Protein AF-A0A438D9G6-F1 (afdb_monomer)

Solvent-accessible surface area (backbone atoms only — not comparable to full-atom values): 13270 Å² total; per-residue (Å²): 141,77,89,79,79,76,86,65,62,73,70,55,57,54,54,53,49,55,51,48,63,60,50,69,79,56,77,87,76,61,73,77,75,63,50,83,52,68,43,71,48,83,86,52,71,44,41,50,69,54,50,53,49,55,51,39,68,72,42,60,58,54,63,68,58,54,31,51,52,36,48,41,52,33,47,42,49,73,78,42,52,89,78,36,88,59,56,62,34,51,45,42,63,55,56,52,58,52,53,49,55,52,43,75,75,33,62,97,47,50,96,73,63,73,86,56,90,86,38,69,70,49,32,36,48,61,16,65,38,54,80,77,52,55,33,54,91,79,35,85,41,76,50,69,59,75,83,81,90,50,80,75,59,63,83,76,49,96,75,85,75,82,82,80,52,65,68,72,88,46,90,19,39,55,51,57,52,53,54,51,49,52,52,28,60,42,61,72,43,68,58,72,76,54,60,64,92,48,49,61,57,51,31,47,49,52,48,48,31,42,71,74,69,47,40,73,86,126

Structure (mmCIF, N/CA/C/O backbone):
data_AF-A0A438D9G6-F1
#
_entry.id   AF-A0A438D9G6-F1
#
loop_
_atom_site.group_PDB
_atom_site.id
_atom_site.type_symbol
_atom_site.label_atom_id
_atom_site.label_alt_id
_atom_site.label_comp_id
_atom_site.label_asym_id
_atom_site.label_entity_id
_atom_site.label_seq_id
_atom_site.pdbx_PDB_ins_code
_atom_site.Cartn_x
_atom_site.Cartn_y
_atom_site.Cartn_z
_atom_site.occupancy
_atom_site.B_iso_or_equiv
_atom_site.auth_seq_id
_atom_site.auth_comp_id
_atom_site.auth_asym_id
_atom_site.auth_atom_id
_atom_site.pdbx_PDB_model_num
ATOM 1 N N . MET A 1 1 ? 15.810 -32.571 -13.725 1.00 35.31 1 MET A N 1
ATOM 2 C CA . MET A 1 1 ? 15.833 -32.028 -15.096 1.00 35.31 1 MET A CA 1
ATOM 3 C C . MET A 1 1 ? 14.431 -32.162 -15.633 1.00 35.31 1 MET A C 1
ATOM 5 O O . MET A 1 1 ? 13.985 -33.271 -15.886 1.00 35.31 1 MET A O 1
ATOM 9 N N . GLY A 1 2 ? 13.731 -31.044 -15.637 1.00 27.67 2 GLY A N 1
ATOM 10 C CA . GLY A 1 2 ? 12.340 -30.888 -16.021 1.00 27.67 2 GLY A CA 1
ATOM 11 C C . GLY A 1 2 ? 12.128 -29.388 -15.997 1.00 27.67 2 GLY A C 1
ATOM 12 O O . GLY A 1 2 ? 11.973 -28.823 -14.919 1.00 27.67 2 GLY A O 1
ATOM 13 N N . ASP A 1 3 ? 12.322 -28.774 -17.158 1.00 34.59 3 ASP A N 1
ATOM 14 C CA . ASP A 1 3 ? 12.114 -27.352 -17.383 1.00 34.59 3 ASP A CA 1
ATOM 15 C C . ASP A 1 3 ? 10.625 -27.059 -17.167 1.00 34.59 3 ASP A C 1
ATOM 17 O O . ASP A 1 3 ? 9.768 -27.661 -17.815 1.00 34.59 3 ASP A O 1
ATOM 21 N N . LEU A 1 4 ? 10.327 -26.201 -16.193 1.00 31.62 4 LEU A N 1
ATOM 22 C CA . LEU A 1 4 ? 9.021 -25.570 -16.054 1.00 31.62 4 LEU A CA 1
ATOM 23 C C . LEU A 1 4 ? 9.108 -24.271 -16.849 1.00 31.62 4 LEU A C 1
ATOM 25 O O . LEU A 1 4 ? 9.742 -23.312 -16.417 1.00 31.62 4 LEU A O 1
ATOM 29 N N . GLU A 1 5 ? 8.550 -24.299 -18.054 1.00 34.22 5 GLU A N 1
ATOM 30 C CA . GLU A 1 5 ? 8.200 -23.087 -18.782 1.00 34.22 5 GLU A CA 1
ATOM 31 C C . GLU A 1 5 ? 7.057 -22.424 -18.004 1.00 34.22 5 GLU A C 1
ATOM 33 O O . GLU A 1 5 ? 5.954 -22.966 -17.920 1.00 34.22 5 GLU A O 1
ATOM 38 N N . ASP A 1 6 ? 7.359 -21.291 -17.368 1.00 37.00 6 ASP A N 1
ATOM 39 C CA . ASP A 1 6 ? 6.351 -20.378 -16.841 1.00 37.00 6 ASP A CA 1
ATOM 40 C C . ASP A 1 6 ? 5.532 -19.859 -18.032 1.00 37.00 6 ASP A C 1
ATOM 42 O O . ASP A 1 6 ? 6.084 -19.298 -18.983 1.00 37.00 6 ASP A O 1
ATOM 46 N N . GLU A 1 7 ? 4.214 -20.077 -18.004 1.00 38.38 7 GLU A N 1
ATOM 47 C CA . GLU A 1 7 ? 3.290 -19.465 -18.958 1.00 38.38 7 GLU A CA 1
ATOM 48 C C . GLU A 1 7 ? 3.176 -17.967 -18.668 1.00 38.38 7 GLU A C 1
ATOM 50 O O . GLU A 1 7 ? 2.218 -17.473 -18.077 1.00 38.38 7 GLU A O 1
ATOM 55 N N . ASP A 1 8 ? 4.181 -17.232 -19.119 1.00 41.84 8 ASP A N 1
ATOM 56 C CA . ASP A 1 8 ? 4.051 -15.822 -19.405 1.00 41.84 8 ASP A CA 1
ATOM 57 C C . ASP A 1 8 ? 2.953 -15.624 -20.461 1.00 41.84 8 ASP A C 1
ATOM 59 O O . ASP A 1 8 ? 2.964 -16.249 -21.528 1.00 41.84 8 ASP A O 1
ATOM 63 N N . HIS A 1 9 ? 2.028 -14.694 -20.216 1.00 41.81 9 HIS A N 1
ATOM 64 C CA . HIS A 1 9 ? 1.102 -14.241 -21.245 1.00 41.81 9 HIS A CA 1
ATOM 65 C C . HIS A 1 9 ? 1.929 -13.692 -22.433 1.00 41.81 9 HIS A C 1
ATOM 67 O O . HIS A 1 9 ? 2.588 -12.654 -22.310 1.00 41.81 9 HIS A O 1
ATOM 73 N N . PRO A 1 10 ? 1.905 -14.332 -23.620 1.00 40.25 10 PRO A N 1
ATOM 74 C CA . PRO A 1 10 ? 2.877 -14.062 -24.688 1.00 40.25 10 PRO A CA 1
ATOM 75 C C . PRO A 1 10 ? 2.734 -12.666 -25.315 1.00 40.25 10 PRO A C 1
ATOM 77 O O . PRO A 1 10 ? 3.573 -12.239 -26.107 1.00 40.25 10 PRO A O 1
ATOM 80 N N . VAL A 1 11 ? 1.673 -11.935 -24.977 1.00 41.41 11 VAL A N 1
ATOM 81 C CA . VAL A 1 11 ? 1.440 -10.562 -25.439 1.00 41.41 11 VAL A CA 1
ATOM 82 C C . VAL A 1 11 ? 2.232 -9.551 -24.603 1.00 41.41 11 VAL A C 1
ATOM 84 O O . VAL A 1 11 ? 2.733 -8.571 -25.153 1.00 41.41 11 VAL A O 1
ATOM 87 N N . GLU A 1 12 ? 2.419 -9.809 -23.308 1.00 40.25 12 GLU A N 1
ATOM 88 C CA . GLU A 1 12 ? 3.116 -8.904 -22.391 1.00 40.25 12 GLU A CA 1
ATOM 89 C C . GLU A 1 12 ? 4.633 -9.028 -22.529 1.00 40.25 12 GLU A C 1
ATOM 91 O O . GLU A 1 12 ? 5.310 -8.024 -22.750 1.00 40.25 12 GLU A O 1
ATOM 96 N N . VAL A 1 13 ? 5.177 -10.248 -22.557 1.00 38.38 13 VAL A N 1
ATOM 97 C CA . VAL A 1 13 ? 6.628 -10.475 -22.725 1.00 38.38 13 VAL A CA 1
ATOM 98 C C . VAL A 1 13 ? 7.166 -9.853 -24.005 1.00 38.38 13 VAL A C 1
ATOM 100 O O . VAL A 1 13 ? 8.251 -9.278 -24.003 1.00 38.38 13 VAL A O 1
ATOM 103 N N . ASN A 1 14 ? 6.400 -9.889 -25.096 1.00 37.28 14 ASN A N 1
ATOM 104 C CA . ASN A 1 14 ? 6.820 -9.284 -26.357 1.00 37.28 14 ASN A CA 1
ATOM 105 C C . ASN A 1 14 ? 6.785 -7.747 -26.319 1.00 37.28 14 ASN A C 1
ATOM 107 O O . ASN A 1 14 ? 7.646 -7.104 -26.926 1.00 37.28 14 ASN A O 1
ATOM 111 N N . ALA A 1 15 ? 5.848 -7.146 -25.580 1.00 38.34 15 ALA A N 1
ATOM 112 C CA . ALA A 1 15 ? 5.808 -5.699 -25.371 1.00 38.34 15 ALA A CA 1
ATOM 113 C C . ALA A 1 15 ? 6.964 -5.229 -24.468 1.00 38.34 15 ALA A C 1
ATOM 115 O O . ALA A 1 15 ? 7.649 -4.254 -24.796 1.00 38.34 15 ALA A O 1
ATOM 116 N N . TYR A 1 16 ? 7.249 -5.963 -23.388 1.00 41.28 16 TYR A N 1
ATOM 117 C CA . TYR A 1 16 ? 8.344 -5.666 -22.462 1.00 41.28 16 TYR A CA 1
ATOM 118 C C . TYR A 1 16 ? 9.728 -5.960 -23.062 1.00 41.28 16 TYR A C 1
ATOM 120 O O . TYR A 1 16 ? 10.655 -5.183 -22.842 1.00 41.28 16 TYR A O 1
ATOM 128 N N . ALA A 1 17 ? 9.882 -7.001 -23.886 1.00 36.75 17 ALA A N 1
ATOM 129 C CA . ALA A 1 17 ? 11.132 -7.305 -24.588 1.00 36.75 17 ALA A CA 1
ATOM 130 C C . ALA A 1 17 ?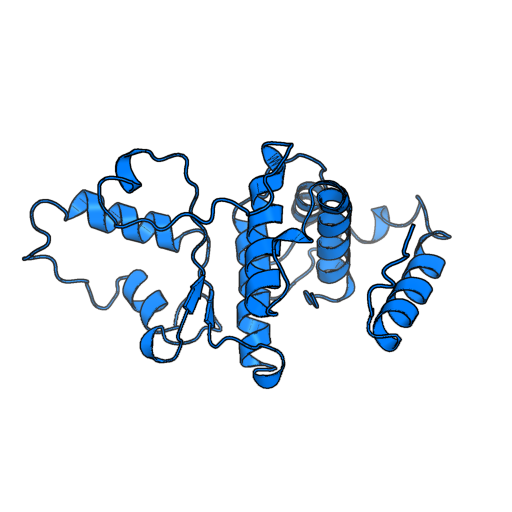 11.445 -6.277 -25.687 1.00 36.75 17 ALA A C 1
ATOM 132 O O . ALA A 1 17 ? 12.595 -5.858 -25.834 1.00 36.75 17 ALA A O 1
ATOM 133 N N . ALA A 1 18 ? 10.429 -5.805 -26.419 1.00 38.44 18 ALA A N 1
ATOM 134 C CA . ALA A 1 18 ? 10.595 -4.728 -27.394 1.00 38.44 18 ALA A CA 1
ATOM 135 C C . ALA A 1 18 ? 10.979 -3.399 -26.718 1.00 38.44 18 ALA A C 1
ATOM 137 O O . ALA A 1 18 ? 11.854 -2.685 -27.221 1.00 38.44 18 ALA A O 1
ATOM 138 N N . ALA A 1 19 ? 10.389 -3.098 -25.554 1.00 43.16 19 ALA A N 1
ATOM 139 C CA . ALA A 1 19 ? 10.768 -1.954 -24.723 1.00 43.16 19 ALA A CA 1
ATOM 140 C C . ALA A 1 19 ? 12.187 -2.114 -24.139 1.00 43.16 19 ALA A C 1
ATOM 142 O O . ALA A 1 19 ? 12.996 -1.190 -24.203 1.00 43.16 19 ALA A O 1
ATOM 143 N N . GLY A 1 20 ? 12.541 -3.304 -23.647 1.00 39.84 20 GLY A N 1
ATOM 144 C CA . GLY A 1 20 ? 13.867 -3.635 -23.114 1.00 39.84 20 GLY A CA 1
ATOM 145 C C . GLY A 1 20 ? 14.986 -3.482 -24.147 1.00 39.84 20 GLY A C 1
ATOM 146 O O . GLY A 1 20 ? 15.997 -2.831 -23.880 1.00 39.84 20 GLY A O 1
ATOM 147 N N . ALA A 1 21 ? 14.767 -3.975 -25.369 1.00 39.97 21 ALA A N 1
ATOM 148 C CA . ALA A 1 21 ? 15.724 -3.874 -26.471 1.00 39.97 21 ALA A CA 1
ATOM 149 C C . ALA A 1 21 ? 15.908 -2.432 -26.987 1.00 39.97 21 ALA A C 1
ATOM 151 O O . ALA A 1 21 ? 16.982 -2.073 -27.480 1.00 39.97 21 ALA A O 1
ATOM 152 N N . THR A 1 22 ? 14.896 -1.566 -26.844 1.00 41.91 22 THR A N 1
ATOM 153 C CA . THR A 1 22 ? 15.051 -0.126 -27.119 1.00 41.91 22 THR A CA 1
ATOM 154 C C . THR A 1 22 ? 15.764 0.620 -25.987 1.00 41.91 22 THR A C 1
ATOM 156 O O . THR A 1 22 ? 16.427 1.627 -26.253 1.00 41.91 22 THR A O 1
ATOM 159 N N . MET A 1 23 ? 15.689 0.128 -24.747 1.00 45.84 23 MET A N 1
ATOM 160 C CA . MET A 1 23 ? 16.341 0.730 -23.577 1.00 45.84 23 MET A CA 1
ATOM 161 C C . MET A 1 23 ? 17.835 0.391 -23.470 1.00 45.84 23 MET A C 1
ATOM 163 O O . MET A 1 23 ? 18.627 1.250 -23.075 1.00 45.84 23 MET A O 1
ATOM 167 N N . GLU A 1 24 ? 18.262 -0.804 -23.888 1.00 42.31 24 GLU A N 1
ATOM 168 C CA . GLU A 1 24 ? 19.671 -1.222 -23.798 1.00 42.31 24 GLU A CA 1
ATOM 169 C C . GLU A 1 24 ? 20.616 -0.376 -24.674 1.00 42.31 24 GLU A C 1
ATOM 171 O O . GLU A 1 24 ? 21.757 -0.112 -24.290 1.00 42.31 24 GLU A O 1
ATOM 176 N N . ASN A 1 25 ? 20.109 0.172 -25.784 1.00 40.72 25 ASN A N 1
ATOM 177 C CA . ASN A 1 25 ? 20.859 1.065 -26.675 1.00 40.72 25 ASN A CA 1
ATOM 178 C C . ASN A 1 25 ? 20.889 2.543 -26.228 1.00 40.72 25 ASN A C 1
ATOM 180 O O . ASN A 1 25 ? 21.573 3.353 -26.853 1.00 40.72 25 ASN A O 1
ATOM 184 N N . LYS A 1 26 ? 20.193 2.917 -25.143 1.00 46.22 26 LYS A N 1
ATOM 185 C CA . LYS A 1 26 ? 20.146 4.297 -24.612 1.00 46.22 26 LYS A CA 1
ATOM 186 C C . LYS A 1 26 ? 20.930 4.502 -23.311 1.00 46.22 26 LYS A C 1
ATOM 188 O O . LYS A 1 26 ? 20.775 5.528 -22.644 1.00 46.22 26 LYS A O 1
ATOM 193 N N . LYS A 1 27 ? 21.807 3.572 -22.921 1.00 45.56 27 LYS A N 1
ATOM 194 C CA . LYS A 1 27 ? 22.552 3.712 -21.662 1.00 45.56 27 LYS A CA 1
ATOM 195 C C . LYS A 1 27 ? 23.490 4.935 -21.659 1.00 45.56 27 LYS A C 1
ATOM 197 O O . LYS A 1 27 ? 24.421 5.042 -22.453 1.00 45.56 27 LYS A O 1
ATOM 202 N N . LYS A 1 28 ? 23.254 5.774 -20.638 1.00 42.88 28 LYS A N 1
ATOM 203 C CA . LYS A 1 28 ? 24.114 6.776 -19.965 1.00 42.88 28 LYS A CA 1
ATOM 204 C C . LYS A 1 28 ? 24.025 8.269 -20.298 1.00 42.88 28 LYS A C 1
ATOM 206 O O . LYS A 1 28 ? 24.577 9.021 -19.500 1.00 42.88 28 LYS A O 1
ATOM 211 N N . LYS A 1 29 ? 23.351 8.749 -21.351 1.00 37.03 29 LYS A N 1
ATOM 212 C CA . LYS A 1 29 ? 23.408 10.199 -21.678 1.00 37.03 29 LYS A CA 1
ATOM 213 C C . LYS A 1 29 ? 22.140 11.039 -21.497 1.00 37.03 29 LYS A C 1
ATOM 215 O O . LYS A 1 29 ? 22.301 12.240 -21.325 1.00 37.03 29 LYS A O 1
ATOM 220 N N . ASP A 1 30 ? 20.946 10.446 -21.426 1.00 42.19 30 ASP A N 1
ATOM 221 C CA . ASP A 1 30 ? 19.694 11.234 -21.466 1.00 42.19 30 ASP A CA 1
ATOM 222 C C . ASP A 1 30 ? 18.859 11.258 -20.173 1.00 42.19 30 ASP A C 1
ATOM 224 O O . ASP A 1 30 ? 17.887 12.007 -20.095 1.00 42.19 30 ASP A O 1
ATOM 228 N N . TYR A 1 31 ? 19.242 10.532 -19.116 1.00 48.56 31 TYR A N 1
ATOM 229 C CA . TYR A 1 31 ? 18.529 10.618 -17.827 1.00 48.56 31 TYR A CA 1
ATOM 230 C C . TYR A 1 31 ? 18.666 12.000 -17.163 1.00 48.56 31 TYR A C 1
ATOM 232 O O . TYR A 1 31 ? 17.819 12.405 -16.378 1.00 48.56 31 TYR A O 1
ATOM 240 N N . SER A 1 32 ? 19.707 12.766 -17.492 1.00 44.25 32 SER A N 1
ATOM 241 C CA . SER A 1 32 ? 19.947 14.091 -16.910 1.00 44.25 32 SER A CA 1
ATOM 242 C C . SER A 1 32 ? 19.022 15.190 -17.441 1.00 44.25 32 SER A C 1
ATOM 244 O O . SER A 1 32 ? 18.883 16.212 -16.776 1.00 44.25 32 SER A O 1
ATOM 246 N N . ILE A 1 33 ? 18.403 15.007 -18.613 1.00 44.81 33 ILE A N 1
ATOM 247 C CA . ILE A 1 33 ? 17.602 16.052 -19.277 1.00 44.81 33 ILE A CA 1
ATOM 248 C C . ILE A 1 33 ? 16.112 15.953 -18.896 1.00 44.81 33 ILE A C 1
ATOM 250 O O . ILE A 1 33 ? 15.405 16.954 -18.947 1.00 44.81 33 ILE A O 1
ATOM 254 N N . LEU A 1 34 ? 15.638 14.784 -18.447 1.00 46.34 34 LEU A N 1
ATOM 255 C CA . LEU A 1 34 ? 14.243 14.579 -18.025 1.00 46.34 34 LEU A CA 1
ATOM 256 C C . LEU A 1 34 ? 13.975 14.921 -16.548 1.00 46.34 34 LEU A C 1
ATOM 258 O O . LEU A 1 34 ? 12.848 15.257 -16.204 1.00 46.34 34 LEU A O 1
ATOM 262 N N . LEU A 1 35 ? 14.990 14.894 -15.678 1.00 51.09 35 LEU A N 1
ATOM 263 C CA . LEU A 1 35 ? 14.817 15.059 -14.225 1.00 51.09 35 LEU A CA 1
ATOM 264 C C . LEU A 1 35 ? 14.819 16.524 -13.720 1.00 51.09 35 LEU A C 1
ATOM 266 O O . LEU A 1 35 ? 14.949 16.754 -12.521 1.00 51.09 35 LEU A O 1
ATOM 270 N N . SER A 1 36 ? 14.681 17.536 -14.586 1.00 52.53 36 SER A N 1
ATOM 271 C CA . SER A 1 36 ? 14.508 18.940 -14.150 1.00 52.53 36 SER A CA 1
ATOM 272 C C . SER A 1 36 ? 13.042 19.378 -14.038 1.00 52.53 36 SER A C 1
ATOM 274 O O . SER A 1 36 ? 12.777 20.563 -13.849 1.00 52.53 36 SER A O 1
ATOM 276 N N . ILE A 1 37 ? 12.096 18.459 -14.231 1.00 68.69 37 ILE A N 1
ATOM 277 C CA . ILE A 1 37 ? 10.658 18.730 -14.249 1.00 68.69 37 ILE A CA 1
ATOM 278 C C . ILE A 1 37 ? 10.017 17.838 -13.188 1.00 68.69 37 ILE A C 1
ATOM 280 O O . ILE A 1 37 ? 10.195 16.623 -13.220 1.00 68.69 37 ILE A O 1
ATOM 284 N N . GLU A 1 38 ? 9.291 18.444 -12.251 1.00 84.00 38 GLU A N 1
ATOM 285 C CA . GLU A 1 38 ? 8.415 17.702 -11.344 1.00 84.00 38 GLU A CA 1
ATOM 286 C C . GLU A 1 38 ? 7.384 16.917 -12.165 1.00 84.00 38 GLU A C 1
ATOM 288 O O . GLU A 1 38 ? 6.680 17.472 -13.015 1.00 84.00 38 GLU A O 1
ATOM 293 N N . VAL A 1 39 ? 7.301 15.611 -11.929 1.00 86.94 39 VAL A N 1
ATOM 294 C CA . VAL A 1 39 ? 6.348 14.729 -12.597 1.00 86.94 39 VAL A CA 1
ATOM 295 C C . VAL A 1 39 ? 5.102 14.624 -11.729 1.00 86.94 39 VAL A C 1
ATOM 297 O O . VAL A 1 39 ? 5.117 13.985 -10.682 1.00 86.94 39 VAL A O 1
ATOM 300 N N . ASP A 1 40 ? 4.002 15.224 -12.174 1.00 90.19 40 ASP A N 1
ATOM 301 C CA . ASP A 1 40 ? 2.690 14.960 -11.581 1.00 90.19 40 ASP A CA 1
ATOM 302 C C . ASP A 1 40 ? 2.24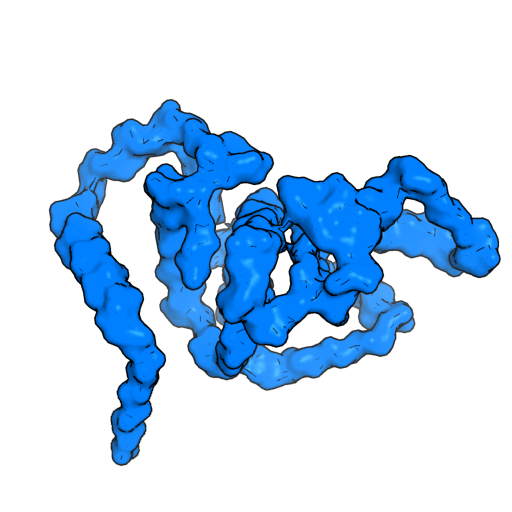8 13.525 -11.918 1.00 90.19 40 ASP A C 1
ATOM 304 O O . ASP A 1 40 ? 1.987 13.206 -13.088 1.00 90.19 40 ASP A O 1
ATOM 308 N N . ILE A 1 41 ? 2.205 12.675 -10.889 1.00 90.00 41 ILE A N 1
ATOM 309 C CA . ILE A 1 41 ? 1.772 11.269 -10.939 1.00 90.00 41 ILE A CA 1
ATOM 310 C C . ILE A 1 41 ? 0.374 11.073 -10.324 1.00 90.00 41 ILE A C 1
ATOM 312 O O . ILE A 1 41 ? -0.020 9.955 -9.994 1.00 90.00 41 ILE A O 1
ATOM 316 N N . GLY A 1 42 ? -0.391 12.154 -10.148 1.00 87.94 42 GLY A N 1
ATOM 317 C CA . GLY A 1 42 ? -1.759 12.152 -9.629 1.00 87.94 42 GLY A CA 1
ATOM 318 C C . GLY A 1 42 ? -1.841 12.201 -8.104 1.00 87.94 42 GLY A C 1
ATOM 319 O O . GLY A 1 42 ? -2.581 13.020 -7.570 1.00 87.94 42 GLY A O 1
ATOM 320 N N . TYR A 1 43 ? -1.075 11.363 -7.397 1.00 89.56 43 TYR A N 1
ATOM 321 C CA . TYR A 1 43 ? -1.026 11.391 -5.927 1.00 89.56 43 TYR A CA 1
ATOM 322 C C . TYR A 1 43 ? -0.158 12.540 -5.391 1.00 89.56 43 TYR A C 1
ATOM 324 O O . TYR A 1 43 ? -0.501 13.188 -4.404 1.00 89.56 43 TYR A O 1
ATOM 332 N N . LEU A 1 44 ? 0.976 12.800 -6.047 1.00 93.06 44 LEU A N 1
ATOM 333 C CA . LEU A 1 44 ? 1.919 13.858 -5.690 1.00 93.06 44 LEU A CA 1
ATOM 334 C C . LEU A 1 44 ? 2.685 14.358 -6.921 1.00 93.06 44 LEU A C 1
ATOM 336 O O . LEU A 1 44 ? 2.641 13.745 -7.988 1.00 93.06 44 LEU A O 1
ATOM 340 N N . HIS A 1 45 ? 3.412 15.461 -6.747 1.00 92.38 45 HIS A N 1
ATOM 341 C CA . HIS A 1 45 ? 4.402 15.938 -7.712 1.00 92.38 45 HIS A CA 1
ATOM 342 C C . HIS A 1 45 ? 5.764 15.346 -7.335 1.00 92.38 45 HIS A C 1
ATOM 344 O O . HIS A 1 45 ? 6.337 15.709 -6.308 1.00 92.38 45 HIS A O 1
ATOM 350 N N . ALA A 1 46 ? 6.235 14.373 -8.115 1.00 92.50 46 ALA A N 1
ATOM 351 C CA . ALA A 1 46 ? 7.471 13.648 -7.853 1.00 92.50 46 ALA A CA 1
ATOM 352 C C . ALA A 1 46 ? 8.646 14.387 -8.492 1.00 92.50 46 ALA A C 1
ATOM 354 O O . ALA A 1 46 ? 8.697 14.564 -9.711 1.00 92.50 46 ALA A O 1
ATOM 355 N N . ASP A 1 47 ? 9.594 14.814 -7.670 1.00 91.94 47 ASP A N 1
ATOM 356 C CA . ASP A 1 47 ? 10.820 15.440 -8.135 1.00 91.94 47 ASP A CA 1
ATOM 357 C C . ASP A 1 47 ? 11.925 14.406 -8.390 1.00 91.94 47 ASP A C 1
ATOM 359 O O . ASP A 1 47 ? 11.761 13.188 -8.255 1.00 91.94 47 ASP A O 1
ATOM 363 N N . LYS A 1 48 ? 13.092 14.918 -8.774 1.00 90.62 48 LYS A N 1
ATOM 364 C CA . LYS A 1 48 ? 14.275 14.105 -9.011 1.00 90.62 48 LYS A CA 1
ATOM 365 C C . LYS A 1 48 ? 14.699 13.290 -7.788 1.00 90.62 48 LYS A C 1
ATOM 367 O O . LYS A 1 48 ? 15.023 12.114 -7.935 1.00 90.62 48 LYS A O 1
ATOM 372 N N . GLU A 1 49 ? 14.711 13.906 -6.611 1.00 93.19 49 GLU A N 1
ATOM 373 C CA . GLU A 1 49 ? 15.187 13.269 -5.381 1.00 93.19 49 GLU A CA 1
ATOM 374 C C . GLU A 1 49 ? 14.262 12.132 -4.945 1.00 93.19 49 GLU A C 1
ATOM 376 O O . GLU A 1 49 ? 14.719 11.121 -4.405 1.00 93.19 49 GLU A O 1
ATOM 381 N N . TRP A 1 50 ? 12.963 12.267 -5.212 1.00 95.00 50 TRP A N 1
ATOM 382 C CA . TRP A 1 50 ? 11.983 11.215 -5.003 1.00 95.00 50 TRP A CA 1
ATOM 383 C C . TRP A 1 50 ? 12.338 9.972 -5.822 1.00 95.00 50 TRP A C 1
ATOM 385 O O . TRP A 1 50 ? 12.566 8.909 -5.241 1.00 95.00 50 TRP A O 1
ATOM 395 N N . PHE A 1 51 ? 12.491 10.115 -7.145 1.00 94.31 51 PHE A N 1
ATOM 396 C CA . PHE A 1 51 ? 12.837 8.995 -8.028 1.00 94.31 51 PHE A CA 1
ATOM 397 C C . PHE A 1 51 ? 14.213 8.405 -7.720 1.00 94.31 51 PHE A C 1
ATOM 399 O O . PHE A 1 51 ? 14.354 7.184 -7.710 1.00 94.31 51 PHE A O 1
ATOM 406 N N . GLU A 1 52 ? 15.215 9.240 -7.432 1.00 93.25 52 GLU A N 1
ATOM 407 C CA . GLU A 1 52 ? 16.543 8.769 -7.024 1.00 93.25 52 GLU A CA 1
ATOM 408 C C . GLU A 1 52 ? 16.465 7.930 -5.743 1.00 93.25 52 GLU A C 1
ATOM 410 O O . GLU A 1 52 ? 17.092 6.874 -5.670 1.00 93.25 52 GLU A O 1
ATOM 415 N N . SER A 1 53 ? 15.643 8.334 -4.767 1.00 94.75 53 SER A N 1
ATOM 416 C CA . SER A 1 53 ? 15.448 7.551 -3.543 1.00 94.75 53 SER A CA 1
ATOM 417 C C . SER A 1 53 ? 14.638 6.267 -3.745 1.00 94.75 53 SER A C 1
ATOM 419 O O . SER A 1 53 ? 14.837 5.313 -3.000 1.00 94.75 53 SER A O 1
ATOM 421 N N . LEU A 1 54 ? 13.771 6.207 -4.760 1.00 94.62 54 LEU A N 1
ATOM 422 C CA . LEU A 1 54 ? 13.039 4.990 -5.116 1.00 94.62 54 LEU A CA 1
ATOM 423 C C . LEU A 1 54 ? 13.971 3.924 -5.717 1.00 94.62 54 LEU A C 1
ATOM 425 O O . LEU A 1 54 ? 13.944 2.766 -5.294 1.00 94.62 54 LEU A O 1
ATOM 429 N N . VAL A 1 55 ? 14.814 4.317 -6.679 1.00 93.88 55 VAL A N 1
ATOM 430 C CA . VAL A 1 55 ? 15.716 3.395 -7.399 1.00 93.88 55 VAL A CA 1
ATOM 431 C C . VAL A 1 55 ? 16.975 3.038 -6.619 1.00 93.88 55 VAL A C 1
ATOM 433 O O . VAL A 1 55 ? 17.735 2.177 -7.051 1.00 93.88 55 VAL A O 1
ATOM 436 N N . GLN A 1 56 ? 17.230 3.688 -5.484 1.00 92.38 56 GLN A N 1
ATOM 437 C CA . GLN A 1 56 ? 18.413 3.405 -4.687 1.00 92.38 56 GLN A CA 1
ATOM 438 C C . GLN A 1 56 ? 18.319 1.996 -4.073 1.00 92.38 56 GLN A C 1
ATOM 440 O O . GLN A 1 56 ? 17.573 1.747 -3.122 1.00 92.38 56 GLN A O 1
ATOM 445 N N . HIS A 1 57 ? 19.106 1.073 -4.625 1.00 90.19 57 HIS A N 1
ATOM 446 C CA . HIS A 1 57 ? 19.182 -0.332 -4.211 1.00 90.19 57 HIS A CA 1
ATOM 447 C C . HIS A 1 57 ? 19.536 -0.479 -2.726 1.00 90.19 57 HIS A C 1
ATOM 449 O O . HIS A 1 57 ? 20.351 0.279 -2.189 1.00 90.19 57 HIS A O 1
ATOM 455 N N . GLY A 1 58 ? 18.887 -1.432 -2.051 1.00 85.88 58 GLY A N 1
ATOM 456 C CA . GLY A 1 58 ? 19.062 -1.713 -0.620 1.00 85.88 58 GLY A CA 1
ATOM 457 C C . GLY A 1 58 ? 18.666 -0.579 0.338 1.00 85.88 58 GLY A C 1
ATOM 458 O O . GLY A 1 58 ? 18.854 -0.707 1.548 1.00 85.88 58 GLY A O 1
ATOM 459 N N . SER A 1 59 ? 18.136 0.540 -0.167 1.00 90.06 59 SER A N 1
ATOM 460 C CA . SER A 1 59 ? 17.684 1.665 0.652 1.00 90.06 59 SER A CA 1
ATOM 461 C C . SER A 1 59 ? 16.218 1.527 1.049 1.00 90.06 59 SER A C 1
ATOM 463 O O . SER A 1 59 ? 15.400 0.954 0.324 1.00 90.06 59 SER A O 1
ATOM 465 N N . TRP A 1 60 ? 15.878 2.087 2.207 1.00 92.44 60 TRP A N 1
ATOM 466 C CA . TRP A 1 60 ? 14.518 2.053 2.725 1.00 92.44 60 TRP A CA 1
ATOM 467 C C . TRP A 1 60 ? 13.602 2.903 1.851 1.00 92.44 60 TRP A C 1
ATOM 469 O O . TRP A 1 60 ? 13.868 4.086 1.620 1.00 92.44 60 TRP A O 1
ATOM 479 N N . LEU A 1 61 ? 12.476 2.328 1.428 1.00 93.94 61 LEU A N 1
ATOM 480 C CA . LEU A 1 61 ? 11.415 3.138 0.850 1.00 93.94 61 LEU A CA 1
ATOM 481 C C . LEU A 1 61 ? 10.844 4.078 1.912 1.00 93.94 61 LEU A C 1
ATOM 483 O O . LEU A 1 61 ? 10.443 3.658 2.994 1.00 93.94 61 LEU A O 1
ATOM 487 N N . LYS A 1 62 ? 10.772 5.364 1.570 1.00 94.12 62 LYS A N 1
ATOM 488 C CA . LYS A 1 62 ? 9.968 6.353 2.300 1.00 94.12 62 LYS A CA 1
ATOM 489 C C . LYS A 1 62 ? 8.477 5.996 2.242 1.00 94.12 62 LYS A C 1
ATOM 491 O O . LYS A 1 62 ? 8.022 5.491 1.216 1.00 94.12 62 LYS A O 1
ATOM 496 N N . ASP A 1 63 ? 7.737 6.398 3.276 1.00 94.31 63 ASP A N 1
ATOM 497 C CA . ASP A 1 63 ? 6.272 6.296 3.383 1.00 94.31 63 ASP A CA 1
ATOM 498 C C . ASP A 1 63 ? 5.558 6.693 2.075 1.00 94.31 63 ASP A C 1
ATOM 500 O O . ASP A 1 63 ? 4.750 5.934 1.550 1.00 94.31 63 ASP A O 1
ATOM 504 N N . MET A 1 64 ? 5.964 7.811 1.457 1.00 94.88 64 MET A N 1
ATOM 505 C CA . MET A 1 64 ? 5.351 8.289 0.210 1.00 94.88 64 MET A CA 1
ATOM 506 C C . MET A 1 64 ? 5.493 7.333 -0.985 1.00 94.88 64 MET A C 1
ATOM 508 O O . MET A 1 64 ? 4.651 7.370 -1.874 1.00 94.88 64 MET A O 1
ATOM 512 N N . HIS A 1 65 ? 6.536 6.498 -1.060 1.00 95.62 65 HIS A N 1
ATOM 513 C CA . HIS A 1 65 ? 6.637 5.508 -2.143 1.00 95.62 65 HIS A CA 1
ATOM 514 C C . HIS A 1 65 ? 5.591 4.402 -1.973 1.00 95.62 65 HIS A C 1
ATOM 516 O O . HIS A 1 65 ? 4.986 3.969 -2.952 1.00 95.62 65 HIS A O 1
ATOM 522 N N . ILE A 1 66 ? 5.366 3.975 -0.726 1.00 95.44 66 ILE A N 1
ATOM 523 C CA . ILE A 1 66 ? 4.372 2.957 -0.372 1.00 95.44 66 ILE A CA 1
ATOM 524 C C . ILE A 1 66 ? 2.968 3.520 -0.604 1.00 95.44 66 ILE A C 1
ATOM 526 O O . ILE A 1 66 ? 2.156 2.868 -1.257 1.00 95.44 66 ILE A O 1
ATOM 530 N N . ASP A 1 67 ? 2.714 4.754 -0.158 1.00 95.06 67 ASP A N 1
ATOM 531 C CA . ASP A 1 67 ? 1.437 5.436 -0.375 1.00 95.06 67 ASP A CA 1
ATOM 532 C C . ASP A 1 67 ? 1.112 5.558 -1.873 1.00 95.06 67 ASP A C 1
ATOM 534 O O . ASP A 1 67 ? -0.014 5.284 -2.277 1.00 95.06 67 ASP A O 1
ATOM 538 N N . VAL A 1 68 ? 2.097 5.906 -2.716 1.00 95.19 68 VAL A N 1
ATOM 539 C CA . VAL A 1 68 ? 1.927 5.968 -4.180 1.00 95.19 68 VAL A CA 1
ATOM 540 C C . VAL A 1 68 ? 1.600 4.593 -4.766 1.00 95.19 68 VAL A C 1
ATOM 542 O O . VAL A 1 68 ? 0.700 4.497 -5.598 1.00 95.19 68 VAL A O 1
ATOM 545 N N . ALA A 1 69 ? 2.285 3.527 -4.342 1.00 95.12 69 ALA A N 1
ATOM 546 C CA . ALA A 1 69 ? 1.966 2.173 -4.799 1.00 95.12 69 ALA A CA 1
ATOM 547 C C . ALA A 1 69 ? 0.516 1.807 -4.461 1.00 95.12 69 ALA A C 1
ATOM 549 O O . ALA A 1 69 ? -0.272 1.456 -5.337 1.00 95.12 69 ALA A O 1
ATOM 550 N N . PHE A 1 70 ? 0.143 1.971 -3.192 1.00 94.06 70 PHE A N 1
ATOM 551 C CA . PHE A 1 70 ? -1.178 1.609 -2.691 1.00 94.06 70 PHE A CA 1
ATOM 552 C C . PHE A 1 70 ? -2.271 2.498 -3.295 1.00 94.06 70 PHE A C 1
ATOM 554 O O . PHE A 1 70 ? -3.380 2.009 -3.521 1.00 94.06 70 PHE A O 1
ATOM 561 N N . TYR A 1 71 ? -1.948 3.754 -3.629 1.00 93.19 71 TYR A N 1
ATOM 562 C CA . TYR A 1 71 ? -2.804 4.636 -4.416 1.00 93.19 71 TYR A CA 1
ATOM 563 C C . TYR A 1 71 ? -3.127 4.036 -5.786 1.00 93.19 71 TYR A C 1
ATOM 565 O O . TYR A 1 71 ? -4.286 3.922 -6.178 1.00 93.19 71 TYR A O 1
ATOM 573 N N . PHE A 1 72 ? -2.120 3.574 -6.524 1.00 92.31 72 PHE A N 1
ATOM 574 C CA . PHE A 1 72 ? -2.391 2.949 -7.815 1.00 92.31 72 PHE A CA 1
ATOM 575 C C . PHE A 1 72 ? -3.154 1.628 -7.683 1.00 92.31 72 PHE A C 1
ATOM 577 O O . PHE A 1 72 ? -4.008 1.358 -8.525 1.00 92.31 72 PHE A O 1
ATOM 584 N N . PHE A 1 73 ? -2.940 0.857 -6.612 1.00 91.00 73 PHE A N 1
ATOM 585 C CA . PHE A 1 73 ? -3.655 -0.407 -6.387 1.00 91.00 73 PHE A CA 1
ATOM 586 C C . PHE A 1 73 ? -5.151 -0.170 -6.193 1.00 91.00 73 PHE A C 1
ATOM 588 O O . PHE A 1 73 ? -5.963 -0.808 -6.864 1.00 91.00 73 PHE A O 1
ATOM 595 N N . HIS A 1 74 ? -5.530 0.802 -5.351 1.00 88.50 74 HIS A N 1
ATOM 596 C CA . HIS A 1 74 ? -6.944 1.151 -5.197 1.00 88.50 74 HIS A CA 1
ATOM 597 C C . HIS A 1 74 ? -7.534 1.720 -6.490 1.00 88.50 74 HIS A C 1
ATOM 599 O O . HIS A 1 74 ? -8.694 1.476 -6.822 1.00 88.50 74 HIS A O 1
ATOM 605 N N . LYS A 1 75 ? -6.746 2.486 -7.252 1.00 89.44 75 LYS A N 1
ATOM 606 C CA . LYS A 1 75 ? -7.247 3.152 -8.455 1.00 89.44 75 LYS A CA 1
ATOM 607 C C . LYS A 1 75 ? -7.571 2.107 -9.511 1.00 89.44 75 LYS A C 1
ATOM 609 O O . LYS A 1 75 ? -8.599 2.186 -10.175 1.00 89.44 75 LYS A O 1
ATOM 614 N N . TRP A 1 76 ? -6.726 1.091 -9.606 1.00 87.94 76 TRP A N 1
ATOM 615 C CA . TRP A 1 76 ? -6.896 -0.013 -10.525 1.00 87.94 76 TRP A CA 1
ATOM 616 C C . TRP A 1 76 ? -8.090 -0.908 -10.222 1.00 87.94 76 TRP A C 1
ATOM 618 O O . TRP A 1 76 ? -8.818 -1.221 -11.161 1.00 87.94 76 TRP A O 1
ATOM 628 N N . ILE A 1 77 ? -8.346 -1.281 -8.965 1.00 87.81 77 ILE A N 1
ATOM 629 C CA . ILE A 1 77 ? -9.545 -2.076 -8.643 1.00 87.81 77 ILE A CA 1
ATOM 630 C C . ILE A 1 77 ? -10.831 -1.302 -8.970 1.00 87.81 77 ILE A C 1
ATOM 632 O O . ILE A 1 77 ? -11.790 -1.891 -9.462 1.00 87.81 77 ILE A O 1
ATOM 636 N N . ILE A 1 78 ? -10.840 0.026 -8.798 1.00 87.81 78 ILE A N 1
ATOM 637 C CA . ILE A 1 78 ? -11.982 0.885 -9.156 1.00 87.81 78 ILE A CA 1
ATOM 638 C C . ILE A 1 78 ? -12.155 0.982 -10.678 1.00 87.81 78 ILE A C 1
ATOM 640 O O . ILE A 1 78 ? -13.273 0.892 -11.185 1.00 87.81 78 ILE A O 1
ATOM 644 N N . GLU A 1 79 ? -11.065 1.179 -11.420 1.00 89.25 79 GLU A N 1
ATOM 645 C CA . GLU A 1 79 ? -11.103 1.354 -12.877 1.00 89.25 79 GLU A CA 1
ATOM 646 C C . GLU A 1 79 ? -11.298 0.031 -13.635 1.00 89.25 79 GLU A C 1
ATOM 648 O O . GLU A 1 79 ? -11.869 0.024 -14.729 1.00 89.25 79 GLU A O 1
ATOM 653 N N . LYS A 1 80 ? -10.824 -1.089 -13.078 1.00 87.06 80 LYS A N 1
ATOM 654 C CA . LYS A 1 80 ? -10.828 -2.419 -13.704 1.00 87.06 80 LYS A CA 1
ATOM 655 C C . LYS A 1 80 ? -11.185 -3.541 -12.709 1.00 87.06 80 LYS A C 1
ATOM 657 O O . LYS A 1 80 ? -10.389 -4.466 -12.545 1.00 87.06 80 LYS A O 1
ATOM 662 N N . PRO A 1 81 ? -12.391 -3.546 -12.107 1.00 82.94 81 PRO A N 1
ATOM 663 C CA . PRO A 1 81 ? -12.764 -4.564 -11.120 1.00 82.94 81 PRO A CA 1
ATOM 664 C C . PRO A 1 81 ? -12.553 -6.026 -11.567 1.00 82.94 81 PRO A C 1
ATOM 666 O O . PRO A 1 81 ? -12.044 -6.810 -10.775 1.00 82.94 81 PRO A O 1
ATOM 669 N N . PRO A 1 82 ? -12.856 -6.425 -12.825 1.00 84.62 82 PRO A N 1
ATOM 670 C CA . 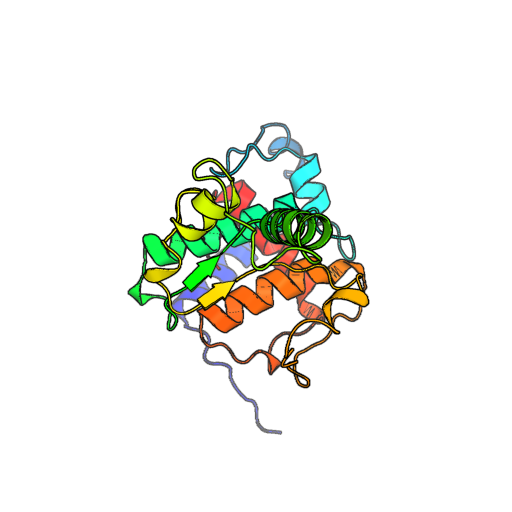PRO A 1 82 ? -12.691 -7.818 -13.255 1.00 84.62 82 PRO A CA 1
ATOM 671 C C . PRO A 1 82 ? -11.239 -8.311 -13.352 1.00 84.62 82 PRO A C 1
ATOM 673 O O . PRO A 1 82 ? -11.036 -9.494 -13.607 1.00 84.62 82 PRO A O 1
ATOM 676 N N . ALA A 1 83 ? -10.243 -7.426 -13.225 1.00 83.88 83 ALA A N 1
ATOM 677 C CA . ALA A 1 83 ? -8.826 -7.789 -13.306 1.00 83.88 83 ALA A CA 1
ATOM 678 C C . ALA A 1 83 ? -8.278 -8.398 -12.002 1.00 83.88 83 ALA A C 1
ATOM 680 O O . ALA A 1 83 ? -7.151 -8.888 -11.988 1.00 83.88 83 ALA A O 1
ATOM 681 N N . PHE A 1 84 ? -9.063 -8.368 -10.923 1.00 85.06 84 PHE A N 1
ATOM 682 C CA . PHE A 1 84 ? -8.656 -8.829 -9.602 1.00 85.06 84 PHE A CA 1
ATOM 683 C C . PHE A 1 84 ? -9.579 -9.940 -9.115 1.00 85.06 84 PHE A C 1
ATOM 685 O O . PHE A 1 84 ? -10.794 -9.899 -9.312 1.00 85.06 84 PHE A O 1
ATOM 692 N N . SER A 1 85 ? -8.992 -10.938 -8.460 1.00 83.56 85 SER A N 1
ATOM 693 C CA . SER A 1 85 ? -9.731 -12.042 -7.837 1.00 83.56 85 SER A CA 1
ATOM 694 C C . SER A 1 85 ? -10.363 -11.637 -6.502 1.00 83.56 85 SER A C 1
ATOM 696 O O . SER A 1 85 ? -11.301 -12.285 -6.039 1.00 83.56 85 SER A O 1
ATOM 698 N N . GLN A 1 86 ? -9.858 -10.564 -5.891 1.00 88.69 86 GLN A N 1
ATOM 699 C CA . GLN A 1 86 ? -10.258 -10.076 -4.577 1.00 88.69 86 GLN A CA 1
ATOM 700 C C . GLN A 1 86 ? -10.989 -8.736 -4.668 1.00 88.69 86 GLN A C 1
ATOM 702 O O . GLN A 1 86 ? -10.632 -7.865 -5.460 1.00 88.69 86 GLN A O 1
ATOM 707 N N . ASN A 1 87 ? -11.965 -8.546 -3.782 1.00 89.88 87 ASN A N 1
ATOM 708 C CA . ASN A 1 87 ? -12.594 -7.256 -3.535 1.00 89.88 87 ASN A CA 1
ATOM 709 C C . ASN A 1 87 ? -11.925 -6.592 -2.324 1.00 89.88 87 ASN A C 1
ATOM 711 O O . ASN A 1 87 ? -12.136 -7.008 -1.180 1.00 89.88 87 ASN A O 1
ATOM 715 N N . PHE A 1 88 ? -11.082 -5.592 -2.573 1.00 91.75 88 PHE A N 1
ATOM 716 C CA . PHE A 1 88 ? -10.225 -5.002 -1.548 1.00 91.75 88 PHE A CA 1
ATOM 717 C C . PHE A 1 88 ? -10.158 -3.476 -1.629 1.00 91.75 88 PHE A C 1
ATOM 719 O O . PHE A 1 88 ? -10.455 -2.864 -2.652 1.00 91.75 88 PHE A O 1
ATOM 726 N N . THR A 1 89 ? -9.678 -2.867 -0.546 1.00 93.44 89 THR A N 1
ATOM 727 C CA . THR A 1 89 ? -9.174 -1.489 -0.540 1.00 93.44 89 THR A CA 1
ATOM 728 C C . THR A 1 89 ? -7.789 -1.426 0.108 1.00 93.44 89 THR A C 1
ATOM 730 O O . THR A 1 89 ? -7.355 -2.368 0.777 1.00 93.44 89 THR A O 1
ATOM 733 N N . THR A 1 90 ? -7.082 -0.318 -0.091 1.00 93.88 90 THR A N 1
ATOM 734 C CA . THR A 1 90 ? -5.779 -0.037 0.520 1.00 93.88 90 THR A CA 1
ATOM 735 C C . THR A 1 90 ? -5.860 1.219 1.384 1.00 93.88 90 THR A C 1
ATOM 737 O O . THR A 1 90 ? -6.728 2.077 1.202 1.00 93.88 90 THR A O 1
ATOM 740 N N . THR A 1 91 ? -4.947 1.345 2.341 1.00 94.44 91 THR A N 1
ATOM 741 C CA . THR A 1 91 ? -4.767 2.562 3.143 1.00 94.44 91 THR A CA 1
ATOM 742 C C . THR A 1 91 ? -3.396 3.175 2.890 1.00 94.44 91 THR A C 1
ATOM 744 O O . THR A 1 91 ? -2.500 2.505 2.391 1.00 94.44 91 THR A O 1
ATOM 747 N N . ASP A 1 92 ? -3.181 4.418 3.308 1.00 94.25 92 ASP A N 1
ATOM 748 C CA . ASP A 1 92 ? -1.824 4.963 3.375 1.00 94.25 92 ASP A CA 1
ATOM 749 C C . ASP A 1 92 ? -1.084 4.489 4.649 1.00 94.25 92 ASP A C 1
ATOM 751 O O . ASP A 1 92 ? -1.634 3.814 5.532 1.00 94.25 92 ASP A O 1
ATOM 755 N N . THR A 1 93 ? 0.183 4.872 4.757 1.00 93.69 93 THR A N 1
ATOM 756 C CA . THR A 1 93 ? 1.080 4.568 5.882 1.00 93.69 93 THR A CA 1
ATOM 757 C C . THR A 1 93 ? 0.726 5.285 7.195 1.00 93.69 93 THR A C 1
ATOM 759 O O . THR A 1 93 ? 1.296 4.981 8.252 1.00 93.69 93 THR A O 1
ATOM 762 N N . MET A 1 94 ? -0.224 6.224 7.188 1.00 93.81 94 MET A N 1
ATOM 763 C CA . MET A 1 94 ? -0.679 6.967 8.365 1.00 93.81 94 MET A CA 1
ATOM 764 C C . MET A 1 94 ? -1.845 6.296 9.089 1.00 93.81 94 MET A C 1
ATOM 766 O O . MET A 1 94 ? -2.035 6.580 10.279 1.00 93.81 94 MET A O 1
ATOM 770 N N . VAL A 1 95 ? -2.614 5.406 8.449 1.00 93.94 95 VAL A N 1
ATOM 771 C CA . VAL A 1 95 ? -3.786 4.783 9.097 1.00 93.94 95 VAL A CA 1
ATOM 772 C C . VAL A 1 95 ? -3.398 4.073 10.396 1.00 93.94 95 VAL A C 1
ATOM 774 O O . VAL A 1 95 ? -4.008 4.313 11.438 1.00 93.94 95 VAL A O 1
ATOM 777 N N . TRP A 1 96 ? -2.315 3.286 10.380 1.00 90.38 96 TRP A N 1
ATOM 778 C CA . TRP A 1 96 ? -1.884 2.510 11.541 1.00 90.38 96 TRP A CA 1
ATOM 779 C C . TRP A 1 96 ? -1.412 3.422 12.672 1.00 90.38 96 TRP A C 1
ATOM 781 O O . TRP A 1 96 ? -1.770 3.225 13.835 1.00 90.38 96 TRP A O 1
ATOM 791 N N . LYS A 1 97 ? -0.668 4.483 12.330 1.00 90.19 97 LYS A N 1
ATOM 792 C CA . LYS A 1 97 ? -0.220 5.503 13.291 1.00 90.19 97 LYS A CA 1
ATOM 793 C C . LYS A 1 97 ? -1.422 6.171 13.965 1.00 90.19 97 LYS A C 1
ATOM 795 O O . LYS A 1 97 ? -1.428 6.344 15.185 1.00 90.19 97 LYS A O 1
ATOM 800 N N . ASN A 1 98 ? -2.465 6.490 13.197 1.00 92.56 98 ASN A N 1
ATOM 801 C CA . ASN A 1 98 ? -3.700 7.060 13.726 1.00 92.56 98 ASN A CA 1
ATOM 802 C C . ASN A 1 98 ? -4.452 6.075 14.628 1.00 92.56 98 ASN A C 1
ATOM 804 O O . ASN A 1 98 ? -4.807 6.450 15.748 1.00 92.56 98 ASN A O 1
ATOM 808 N N . MET A 1 99 ? -4.647 4.828 14.188 1.00 90.12 99 MET A N 1
ATOM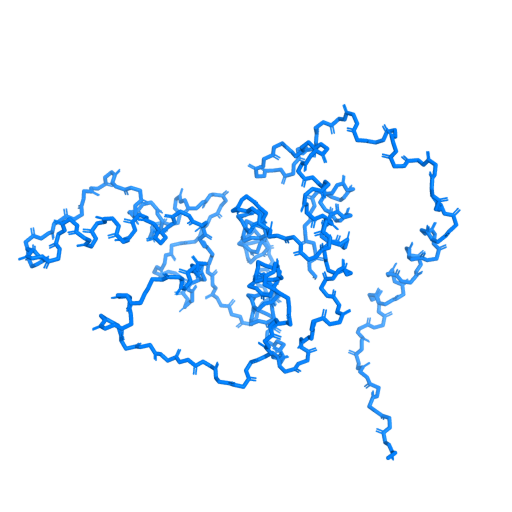 809 C CA . MET A 1 99 ? -5.299 3.772 14.973 1.00 90.12 99 MET A CA 1
ATOM 810 C C . MET A 1 99 ? -4.593 3.562 16.312 1.00 90.12 99 MET A C 1
ATOM 812 O O . MET A 1 99 ? -5.226 3.624 17.370 1.00 90.12 99 MET A O 1
ATOM 816 N N . LYS A 1 100 ? -3.266 3.414 16.279 1.00 87.25 100 LYS A N 1
ATOM 817 C CA . LYS A 1 100 ? -2.438 3.247 17.472 1.00 87.25 100 LYS A CA 1
ATOM 818 C C . LYS A 1 100 ? -2.575 4.428 18.431 1.00 87.25 100 LYS A C 1
ATOM 820 O O . LYS A 1 100 ? -2.806 4.218 19.618 1.00 87.25 100 LYS A O 1
ATOM 825 N N . ALA A 1 101 ? -2.514 5.662 17.934 1.00 89.62 101 ALA A N 1
ATOM 826 C CA . ALA A 1 101 ? -2.659 6.848 18.775 1.00 89.62 101 ALA A CA 1
ATOM 827 C C . ALA A 1 101 ? -4.019 6.896 19.503 1.00 89.62 101 ALA A C 1
ATOM 829 O O . ALA A 1 101 ? -4.090 7.296 20.669 1.00 89.62 101 ALA A O 1
ATOM 830 N N . ARG A 1 102 ? -5.109 6.466 18.846 1.00 90.00 102 ARG A N 1
ATOM 831 C CA . ARG A 1 102 ? -6.435 6.380 19.487 1.00 90.00 102 ARG A CA 1
ATOM 832 C C . ARG A 1 102 ? -6.452 5.274 20.530 1.00 90.00 102 ARG A C 1
ATOM 834 O O . ARG A 1 102 ? -6.928 5.504 21.642 1.00 90.00 102 ARG A O 1
ATOM 841 N N . TRP A 1 103 ? -5.892 4.115 20.202 1.00 87.12 103 TRP A N 1
ATOM 842 C CA . TRP A 1 103 ? -5.792 3.010 21.142 1.00 87.12 103 TRP A CA 1
ATOM 843 C C . TRP A 1 103 ? -5.018 3.401 22.403 1.00 87.12 103 TRP A C 1
ATOM 845 O O . TRP A 1 103 ? -5.564 3.315 23.498 1.00 87.12 103 TRP A O 1
ATOM 855 N N . GLU A 1 104 ? -3.802 3.933 22.283 1.00 87.69 104 GLU A N 1
ATOM 856 C CA . GLU A 1 104 ? -2.976 4.324 23.434 1.00 87.69 104 GLU A CA 1
ATOM 857 C C . GLU A 1 104 ? -3.675 5.346 24.341 1.00 87.69 104 GLU A C 1
ATOM 859 O O . GLU A 1 104 ? -3.610 5.257 25.571 1.00 87.69 104 GLU A O 1
ATOM 864 N N . LYS A 1 105 ? -4.406 6.293 23.743 1.00 89.50 105 LYS A N 1
ATOM 865 C CA . LYS A 1 105 ? -5.157 7.319 24.472 1.00 89.50 105 LYS A CA 1
ATOM 866 C C . LYS A 1 105 ? -6.387 6.759 25.190 1.00 89.50 105 LYS A C 1
ATOM 868 O O . LYS A 1 105 ? -6.748 7.252 26.263 1.00 89.50 105 LYS A O 1
ATOM 873 N N . HIS A 1 106 ? -7.045 5.755 24.614 1.00 89.12 106 HIS A N 1
ATOM 874 C CA . HIS A 1 106 ? -8.369 5.312 25.050 1.00 89.12 106 HIS A CA 1
ATOM 875 C C . HIS A 1 106 ? -8.427 3.884 25.606 1.00 89.12 106 HIS A C 1
ATOM 877 O O . HIS A 1 106 ? -9.451 3.541 26.188 1.00 89.12 106 HIS A O 1
ATOM 883 N N . ALA A 1 107 ? -7.351 3.092 25.560 1.00 86.19 107 ALA A N 1
ATOM 884 C CA . ALA A 1 107 ? -7.337 1.673 25.944 1.00 86.19 107 ALA A CA 1
ATOM 885 C C . ALA A 1 107 ? -7.932 1.411 27.339 1.00 86.19 107 ALA A C 1
ATOM 887 O O . ALA A 1 107 ? -8.750 0.515 27.523 1.00 86.19 107 ALA A O 1
ATOM 888 N N . LYS A 1 108 ? -7.614 2.251 28.335 1.00 87.25 108 LYS A N 1
ATOM 889 C CA . LYS A 1 108 ? -8.139 2.106 29.712 1.00 87.25 108 LYS A CA 1
ATOM 890 C C . LYS A 1 108 ? -9.632 2.428 29.860 1.00 87.25 108 LYS A C 1
ATOM 892 O O . LYS A 1 108 ? -10.216 2.155 30.905 1.00 87.25 108 LYS A O 1
ATOM 897 N N . LYS A 1 109 ? -10.235 3.083 28.869 1.00 90.06 109 LYS A N 1
ATOM 898 C CA . LYS A 1 109 ? -11.639 3.523 28.853 1.00 90.06 109 LYS A CA 1
ATOM 899 C C . LYS A 1 109 ? -12.299 3.190 27.511 1.00 90.06 109 LYS A C 1
ATOM 901 O O . LYS A 1 109 ? -13.178 3.928 27.071 1.00 90.06 109 LYS A O 1
ATOM 906 N N . TRP A 1 110 ? -11.868 2.105 26.865 1.00 84.69 110 TRP A N 1
ATOM 907 C CA . TRP A 1 110 ? -12.289 1.752 25.508 1.00 84.69 110 TRP A CA 1
ATOM 908 C C . TRP A 1 110 ? -13.810 1.575 25.418 1.00 84.69 110 TRP A C 1
ATOM 910 O O . TRP A 1 110 ? -14.438 2.038 24.477 1.00 84.69 110 TRP A O 1
ATOM 920 N N . ASN A 1 111 ? -14.429 1.029 26.468 1.00 87.81 111 ASN A N 1
ATOM 921 C CA . ASN A 1 111 ? -15.874 0.820 26.568 1.00 87.81 111 ASN A CA 1
ATOM 922 C C . ASN A 1 111 ? -16.700 2.118 26.662 1.00 87.81 111 ASN A C 1
ATOM 924 O O . ASN A 1 111 ? -17.925 2.075 26.605 1.00 87.81 111 ASN A O 1
ATOM 928 N N . LYS A 1 112 ? -16.046 3.265 26.866 1.00 88.94 112 LYS A N 1
ATOM 929 C CA . LYS A 1 112 ? -16.661 4.600 26.873 1.00 88.94 112 LYS A CA 1
ATOM 930 C C . LYS A 1 112 ? -16.202 5.449 25.691 1.00 88.94 112 LYS A C 1
ATOM 932 O O . LYS A 1 112 ? -16.598 6.607 25.592 1.00 88.94 112 LYS A O 1
ATOM 937 N N . PHE A 1 113 ? -15.310 4.919 24.859 1.00 87.56 113 PHE A N 1
ATOM 938 C CA . PHE A 1 113 ? -14.790 5.640 23.717 1.00 87.56 113 PHE A CA 1
ATOM 939 C C . PHE A 1 113 ? -15.876 5.760 22.650 1.00 87.56 113 PHE A C 1
ATOM 941 O O . PHE A 1 113 ? -16.528 4.783 22.294 1.00 87.56 113 PHE A O 1
ATOM 948 N N . GLN A 1 114 ? -16.059 6.979 22.156 1.00 88.00 114 GLN A N 1
ATOM 949 C CA . GLN A 1 114 ? -16.888 7.273 20.999 1.00 88.00 114 GLN A CA 1
ATOM 950 C C . GLN A 1 114 ? -16.010 8.013 19.999 1.00 88.00 114 GLN A C 1
ATOM 952 O O . GLN A 1 114 ? -15.471 9.080 20.315 1.00 88.00 114 GLN A O 1
ATOM 957 N N . MET A 1 115 ? -15.845 7.415 18.818 1.00 88.62 115 MET A N 1
ATOM 958 C CA . MET A 1 115 ? -15.148 8.057 17.710 1.00 88.62 115 MET A CA 1
ATOM 959 C C . MET A 1 115 ? -15.913 9.324 17.326 1.00 88.62 115 MET A C 1
ATOM 961 O O . MET A 1 115 ? -17.141 9.296 17.224 1.00 88.62 115 MET A O 1
ATOM 965 N N . GLN A 1 116 ? -15.199 10.435 17.164 1.00 90.94 116 GLN A N 1
ATOM 966 C CA . GLN A 1 116 ? -15.818 11.662 16.674 1.00 90.94 116 GLN A CA 1
ATOM 967 C C . GLN A 1 116 ? -16.122 11.507 15.185 1.00 90.94 116 GLN A C 1
ATOM 969 O O . GLN A 1 116 ? -15.367 10.854 14.469 1.00 90.94 116 GLN A O 1
ATOM 974 N N . ALA A 1 117 ? -17.234 12.084 14.729 1.00 91.75 117 ALA A N 1
ATOM 975 C CA . ALA A 1 117 ? -17.668 11.954 13.338 1.00 91.75 117 ALA A CA 1
ATOM 976 C C . ALA A 1 117 ? -16.697 12.611 12.339 1.00 91.75 117 ALA A C 1
ATOM 978 O O . ALA A 1 117 ? -16.706 12.244 11.173 1.00 91.75 117 ALA A O 1
ATOM 979 N N . ASP A 1 118 ? -15.881 13.559 12.801 1.00 93.12 118 ASP A N 1
ATOM 980 C CA . ASP A 1 118 ? -14.849 14.276 12.048 1.00 93.12 118 ASP A CA 1
ATOM 981 C C . ASP A 1 118 ? -13.431 13.705 12.261 1.00 93.12 118 ASP A C 1
ATOM 983 O O . ASP A 1 118 ? -12.445 14.330 11.872 1.00 93.12 118 ASP A O 1
ATOM 987 N N . ASP A 1 119 ? -13.291 12.536 12.902 1.00 94.88 119 ASP A N 1
ATOM 988 C CA . ASP A 1 119 ? -11.990 11.872 13.022 1.00 94.88 119 ASP A CA 1
ATOM 989 C C . ASP A 1 119 ? -11.583 11.253 11.677 1.00 94.88 119 ASP A C 1
ATOM 991 O O . ASP A 1 119 ? -12.365 10.538 11.060 1.00 94.88 119 ASP A O 1
ATOM 995 N N . ILE A 1 120 ? -10.327 11.441 11.265 1.00 95.19 120 ILE A N 1
ATOM 996 C CA . ILE A 1 120 ? -9.784 10.882 10.016 1.00 95.19 120 ILE A CA 1
ATOM 997 C C . ILE A 1 120 ? -9.991 9.363 9.882 1.00 95.19 120 ILE A C 1
ATOM 999 O O . ILE A 1 120 ? -10.155 8.858 8.777 1.00 95.19 120 ILE A O 1
ATOM 1003 N N . LEU A 1 121 ? -10.025 8.603 10.986 1.00 95.19 121 LEU A N 1
ATOM 1004 C CA . LEU A 1 121 ? -10.320 7.163 10.946 1.00 95.19 121 LEU A CA 1
ATOM 1005 C C . LEU A 1 121 ? -11.736 6.863 10.438 1.00 95.19 121 LEU A C 1
ATOM 1007 O O . LEU A 1 121 ? -11.955 5.814 9.835 1.00 95.19 121 LEU A O 1
ATOM 1011 N N . VAL A 1 122 ? -12.685 7.776 10.651 1.00 95.62 122 VAL A N 1
ATOM 1012 C CA . VAL A 1 122 ? -14.031 7.696 10.073 1.00 95.62 122 VAL A CA 1
ATOM 1013 C C . VAL A 1 122 ? -13.971 7.902 8.561 1.00 95.62 122 VAL A C 1
ATOM 1015 O O . VAL A 1 122 ? -14.671 7.192 7.839 1.00 95.62 122 VAL A O 1
ATOM 1018 N N . ASP A 1 123 ? -13.105 8.789 8.069 1.00 96.31 123 ASP A N 1
ATOM 1019 C CA . ASP A 1 123 ? -12.915 8.999 6.630 1.00 96.31 123 ASP A CA 1
ATOM 1020 C C . ASP A 1 123 ? -12.338 7.753 5.949 1.00 96.31 123 ASP A C 1
ATOM 1022 O O . ASP A 1 123 ? -12.864 7.340 4.916 1.00 96.31 123 ASP A O 1
ATOM 1026 N N . TYR A 1 124 ? -11.344 7.086 6.551 1.00 95.88 124 TYR A N 1
ATOM 1027 C CA . TYR A 1 124 ? -10.831 5.806 6.034 1.00 95.88 124 TYR A CA 1
ATOM 1028 C C . TYR A 1 124 ? -11.936 4.759 5.891 1.00 95.88 124 TYR A C 1
ATOM 1030 O O . TYR A 1 124 ? -12.124 4.194 4.816 1.00 95.88 124 TYR A O 1
ATOM 1038 N N . VAL A 1 125 ? -12.693 4.517 6.968 1.00 95.50 125 VAL A N 1
ATOM 1039 C CA . VAL A 1 125 ? -13.745 3.486 6.996 1.00 95.50 125 VAL A CA 1
ATOM 1040 C C . VAL A 1 125 ? -14.839 3.777 5.966 1.00 95.50 125 VAL A C 1
ATOM 1042 O O . VAL A 1 125 ? -15.390 2.855 5.361 1.00 95.50 125 VAL A O 1
ATOM 1045 N N . ASN A 1 126 ? -15.134 5.057 5.734 1.00 95.50 126 ASN A N 1
ATOM 1046 C CA . ASN A 1 126 ? -16.128 5.499 4.761 1.00 95.50 126 ASN A CA 1
ATOM 1047 C C . ASN A 1 126 ? -15.575 5.682 3.335 1.00 95.50 126 ASN A C 1
ATOM 1049 O O . ASN A 1 126 ? -16.303 6.191 2.482 1.00 95.50 126 ASN A O 1
ATOM 1053 N N . GLY A 1 127 ? -14.334 5.268 3.054 1.00 94.00 127 GLY A N 1
ATOM 1054 C CA . GLY A 1 127 ? -13.738 5.378 1.717 1.00 94.00 127 GLY A CA 1
ATOM 1055 C C . GLY A 1 127 ? -13.525 6.825 1.259 1.00 94.00 127 GLY A C 1
ATOM 1056 O O . GLY A 1 127 ? -13.497 7.100 0.063 1.00 94.00 127 GLY A O 1
ATOM 1057 N N . LEU A 1 128 ? -13.421 7.761 2.204 1.00 93.81 128 LEU A N 1
ATOM 1058 C CA . LEU A 1 128 ? -13.194 9.185 1.954 1.00 93.81 128 LEU A CA 1
ATOM 1059 C C . LEU A 1 128 ? -11.709 9.559 2.029 1.00 93.81 128 LEU A C 1
ATOM 1061 O O . LEU A 1 128 ? -11.356 10.681 1.677 1.00 93.81 128 LEU A O 1
ATOM 1065 N N . HIS A 1 129 ? -10.843 8.643 2.475 1.00 92.75 129 HIS A N 1
ATOM 1066 C CA . HIS A 1 129 ? -9.393 8.831 2.486 1.00 92.75 129 HIS A CA 1
ATOM 1067 C C . HIS A 1 129 ? -8.643 7.480 2.430 1.00 92.75 129 HIS A C 1
ATOM 1069 O O . HIS A 1 129 ? -9.013 6.562 3.165 1.00 92.75 129 HIS A O 1
ATOM 1075 N N . PRO A 1 130 ? -7.576 7.337 1.618 1.00 89.19 130 PRO A N 1
ATOM 1076 C CA . PRO A 1 130 ? -7.188 8.242 0.528 1.00 89.19 130 PRO A CA 1
ATOM 1077 C C . PRO A 1 130 ? -8.264 8.282 -0.576 1.00 89.19 130 PRO A C 1
ATOM 1079 O O . PRO A 1 130 ? -9.169 7.458 -0.582 1.00 89.19 130 PRO A O 1
ATOM 1082 N N . ILE A 1 131 ? -8.210 9.253 -1.494 1.00 87.94 131 ILE A N 1
ATOM 1083 C CA . ILE A 1 131 ? -9.174 9.360 -2.607 1.00 87.94 131 ILE A CA 1
ATOM 1084 C C . ILE A 1 131 ? -8.473 9.028 -3.935 1.00 87.94 131 ILE A C 1
ATOM 1086 O O . ILE A 1 131 ? -7.422 9.612 -4.210 1.00 87.94 131 ILE A O 1
ATOM 1090 N N . PRO A 1 132 ? -9.077 8.196 -4.806 1.00 87.81 132 PRO A N 1
ATOM 1091 C CA . PRO A 1 132 ? -10.340 7.476 -4.597 1.00 87.81 132 PRO A CA 1
ATOM 1092 C C . PRO A 1 132 ? -10.187 6.257 -3.663 1.00 87.81 132 PRO A C 1
ATOM 1094 O O . PRO A 1 132 ? -9.130 5.654 -3.602 1.00 87.81 132 PRO A O 1
ATOM 1097 N N . SER A 1 133 ? -11.239 5.863 -2.940 1.00 88.69 133 SER A N 1
ATOM 1098 C CA . SER A 1 133 ? -11.248 4.630 -2.132 1.00 88.69 133 SER A CA 1
ATOM 1099 C C . SER A 1 133 ? -12.664 4.056 -2.026 1.00 88.69 133 SER A C 1
ATOM 1101 O O . SER A 1 133 ? -13.638 4.682 -2.451 1.00 88.69 133 SER A O 1
ATOM 1103 N N . MET A 1 134 ? -12.769 2.835 -1.506 1.00 91.19 134 MET A N 1
ATOM 1104 C CA . MET A 1 134 ? -14.021 2.123 -1.251 1.00 91.19 134 MET A CA 1
ATOM 1105 C C . MET A 1 134 ? -14.322 2.094 0.247 1.00 91.19 134 MET A C 1
ATOM 1107 O O . MET A 1 134 ? -13.409 2.061 1.078 1.00 91.19 134 MET A O 1
ATOM 1111 N N . LYS A 1 135 ? -15.610 2.072 0.609 1.00 95.38 135 LYS A N 1
ATOM 1112 C CA . LYS A 1 135 ? -15.998 1.883 2.011 1.00 95.38 135 LYS A CA 1
ATOM 1113 C C . LYS A 1 135 ? -15.553 0.513 2.480 1.00 95.38 135 LYS A C 1
ATOM 1115 O O . LYS A 1 135 ? -15.726 -0.477 1.776 1.00 95.38 135 LYS A O 1
ATOM 1120 N N . TRP A 1 136 ? -15.101 0.431 3.723 1.00 95.88 136 TRP A N 1
ATOM 1121 C CA . TRP A 1 136 ? -14.682 -0.847 4.300 1.00 95.88 136 TRP A CA 1
ATOM 1122 C C . TRP A 1 136 ? -15.845 -1.841 4.403 1.00 95.88 136 TRP A C 1
ATOM 1124 O O . TRP A 1 136 ? -15.628 -3.042 4.378 1.00 95.88 136 TRP A O 1
ATOM 1134 N N . SER A 1 137 ? -17.089 -1.354 4.470 1.00 96.19 137 SER A N 1
ATOM 1135 C CA . SER A 1 137 ? -18.295 -2.192 4.444 1.00 96.19 137 SER A CA 1
ATOM 1136 C C . SER A 1 137 ? -18.635 -2.778 3.068 1.00 96.19 137 SER A C 1
ATOM 1138 O O . SER A 1 137 ? -19.575 -3.560 2.968 1.00 96.19 137 SER A O 1
ATOM 1140 N N . GLU A 1 138 ? -17.961 -2.332 2.008 1.00 94.31 138 GLU A N 1
ATOM 1141 C CA . GLU A 1 138 ? -18.208 -2.729 0.615 1.00 94.31 138 GLU A CA 1
ATOM 1142 C C . GLU A 1 138 ? -17.109 -3.663 0.075 1.00 94.31 138 GLU A C 1
ATOM 1144 O O . GLU A 1 138 ? -17.222 -4.144 -1.052 1.00 94.31 138 GLU A O 1
ATOM 1149 N N . VAL A 1 139 ? -16.071 -3.938 0.874 1.00 93.12 139 VAL A N 1
ATOM 1150 C CA . VAL A 1 139 ? -14.919 -4.777 0.513 1.00 93.12 139 VAL A CA 1
ATOM 1151 C C . VAL A 1 139 ? -14.738 -5.922 1.503 1.00 93.12 139 VAL A C 1
ATOM 1153 O O . VAL A 1 139 ? -15.154 -5.829 2.657 1.00 93.12 139 VAL A O 1
ATOM 1156 N N . ASP A 1 140 ? -14.081 -6.989 1.057 1.00 93.44 140 ASP A N 1
ATOM 1157 C CA . ASP A 1 140 ? -13.788 -8.155 1.893 1.00 93.44 140 ASP A CA 1
ATOM 1158 C C . ASP A 1 140 ? -12.432 -8.015 2.606 1.00 93.44 140 ASP A C 1
ATOM 1160 O O . ASP A 1 140 ? -12.224 -8.586 3.677 1.00 93.44 140 ASP A O 1
ATOM 1164 N N . ILE A 1 141 ? -11.502 -7.248 2.019 1.00 92.56 141 ILE A N 1
ATOM 1165 C CA . ILE A 1 141 ? -10.116 -7.109 2.489 1.00 92.56 141 ILE A CA 1
ATOM 1166 C C . ILE A 1 141 ? -9.706 -5.631 2.551 1.00 92.56 141 ILE A C 1
ATOM 1168 O O . ILE A 1 141 ? -9.960 -4.852 1.631 1.00 92.56 141 ILE A O 1
ATOM 1172 N N . VAL A 1 142 ? -9.006 -5.247 3.623 1.00 93.56 142 VAL A N 1
ATOM 1173 C CA . VAL A 1 142 ? -8.356 -3.934 3.760 1.00 93.56 142 VAL A CA 1
ATOM 1174 C C . VAL A 1 142 ? -6.854 -4.144 3.935 1.00 93.56 142 VAL A C 1
ATOM 1176 O O . VAL A 1 142 ? -6.409 -4.668 4.956 1.00 93.56 142 VAL A O 1
ATOM 1179 N N . TYR A 1 143 ? -6.061 -3.718 2.954 1.00 93.25 143 TYR A N 1
ATOM 1180 C CA . TYR A 1 143 ? -4.603 -3.775 3.027 1.00 93.25 143 TYR A CA 1
ATOM 1181 C C . TYR A 1 143 ? -4.057 -2.581 3.808 1.00 93.25 143 TYR A C 1
ATOM 1183 O O . TYR A 1 143 ? -4.158 -1.435 3.364 1.00 93.25 143 TYR A O 1
ATOM 1191 N N . VAL A 1 144 ? -3.443 -2.870 4.958 1.00 91.94 144 VAL A N 1
ATOM 1192 C CA . VAL A 1 144 ? -2.834 -1.876 5.848 1.00 91.94 144 VAL A CA 1
ATOM 1193 C C . VAL A 1 144 ? -1.336 -2.130 5.961 1.00 91.94 144 VAL A C 1
ATOM 1195 O O . VAL A 1 144 ? -0.907 -3.193 6.406 1.00 91.94 144 VAL A O 1
ATOM 1198 N N . SER A 1 145 ? -0.522 -1.136 5.606 1.00 89.69 145 SER A N 1
ATOM 1199 C CA . SER A 1 145 ? 0.923 -1.192 5.828 1.00 89.69 145 SER A CA 1
ATOM 1200 C C . SER A 1 145 ? 1.242 -0.989 7.313 1.00 89.69 145 SER A C 1
ATOM 1202 O O . SER A 1 145 ? 0.932 0.064 7.879 1.00 89.69 145 SER A O 1
ATOM 1204 N N . ILE A 1 146 ? 1.892 -1.969 7.942 1.00 85.31 146 ILE A N 1
ATOM 1205 C CA . ILE A 1 146 ? 2.289 -1.910 9.353 1.00 85.31 146 ILE A CA 1
ATOM 1206 C C . ILE A 1 146 ? 3.803 -2.072 9.449 1.00 85.31 146 ILE A C 1
ATOM 1208 O O . ILE A 1 146 ? 4.368 -3.038 8.947 1.00 85.31 146 ILE A O 1
ATOM 1212 N N . ASN A 1 147 ? 4.465 -1.145 10.140 1.00 76.75 147 ASN A N 1
ATOM 1213 C CA . ASN A 1 147 ? 5.866 -1.311 10.513 1.00 76.75 147 ASN A CA 1
ATOM 1214 C C . ASN A 1 147 ? 5.945 -2.099 11.834 1.00 76.75 147 ASN A C 1
ATOM 1216 O O . ASN A 1 147 ? 5.506 -1.610 12.877 1.00 76.75 147 ASN A O 1
ATOM 1220 N N . SER A 1 148 ? 6.488 -3.318 11.779 1.00 63.69 148 SER A N 1
ATOM 1221 C CA . SER A 1 148 ? 6.500 -4.292 12.882 1.00 63.69 148 SER A CA 1
ATOM 1222 C C . SER A 1 148 ? 7.508 -4.008 14.004 1.00 63.69 148 SER A C 1
ATOM 1224 O O . SER A 1 148 ? 7.668 -4.836 14.893 1.00 63.69 148 SER A O 1
ATOM 1226 N N . GLY A 1 149 ? 8.168 -2.846 14.030 1.00 60.81 149 GLY A N 1
ATOM 1227 C CA . GLY A 1 149 ? 9.110 -2.472 15.096 1.00 60.81 149 GLY A CA 1
ATOM 1228 C C . GLY A 1 149 ? 8.501 -2.265 16.496 1.00 60.81 149 GLY A C 1
ATOM 1229 O O . GLY A 1 149 ? 9.195 -1.765 17.380 1.00 60.81 149 GLY A O 1
ATOM 1230 N N . ASP A 1 150 ? 7.226 -2.601 16.717 1.00 54.88 150 ASP A N 1
ATOM 1231 C CA . ASP A 1 150 ? 6.536 -2.410 17.993 1.00 54.88 150 ASP A CA 1
ATOM 1232 C C . ASP A 1 150 ? 6.070 -3.738 18.624 1.00 54.88 150 ASP A C 1
ATOM 1234 O O . ASP A 1 150 ? 4.979 -4.231 18.302 1.00 54.88 150 ASP A O 1
ATOM 1238 N N . PRO A 1 151 ? 6.845 -4.296 19.575 1.00 52.72 151 PRO A N 1
ATOM 1239 C CA . PRO A 1 151 ? 6.527 -5.565 20.230 1.00 52.72 151 PRO A CA 1
ATOM 1240 C C . PRO A 1 151 ? 5.218 -5.537 21.037 1.00 52.72 151 PRO A C 1
ATOM 1242 O O . PRO A 1 151 ? 4.688 -6.590 21.371 1.00 52.72 151 PRO A O 1
ATOM 1245 N N . LYS A 1 152 ? 4.646 -4.359 21.338 1.00 52.62 152 LYS A N 1
ATOM 1246 C CA . LYS A 1 152 ? 3.385 -4.253 22.100 1.00 52.62 152 LYS A CA 1
ATOM 1247 C C . LYS A 1 152 ? 2.126 -4.531 21.280 1.00 52.62 152 LYS A C 1
ATOM 1249 O O . LYS A 1 152 ? 1.050 -4.651 21.864 1.00 52.62 152 LYS A O 1
ATOM 1254 N N . SER A 1 153 ? 2.238 -4.592 19.953 1.00 53.66 153 SER A N 1
ATOM 1255 C CA . SER A 1 153 ? 1.104 -4.892 19.071 1.00 53.66 153 SER A CA 1
ATOM 1256 C C . SER A 1 153 ? 0.690 -6.368 19.121 1.00 53.66 153 SER A C 1
ATOM 1258 O O . SER A 1 153 ? -0.483 -6.678 18.934 1.00 53.66 153 SER A O 1
ATOM 1260 N N . GLU A 1 154 ? 1.626 -7.261 19.454 1.00 53.44 154 GLU A N 1
ATOM 1261 C CA . GLU A 1 154 ? 1.430 -8.716 19.420 1.00 53.44 154 GLU A CA 1
ATOM 1262 C C . GLU A 1 154 ? 0.605 -9.253 20.591 1.00 53.44 154 GLU A C 1
ATOM 1264 O O . GLU A 1 154 ? -0.068 -10.267 20.463 1.00 53.44 154 GLU A O 1
ATOM 1269 N N . GLU A 1 155 ? 0.607 -8.558 21.729 1.00 57.75 155 GLU A N 1
ATOM 1270 C CA . GLU A 1 155 ? -0.136 -8.983 22.922 1.00 57.75 155 GLU A CA 1
ATOM 1271 C C . GLU A 1 155 ? -1.636 -8.634 22.859 1.00 57.75 155 GLU A C 1
ATOM 1273 O O . GLU A 1 155 ? -2.391 -8.990 23.762 1.00 57.75 155 GLU A O 1
ATOM 1278 N N . GLN A 1 156 ? -2.071 -7.885 21.839 1.00 63.53 156 GLN A N 1
ATOM 1279 C CA . GLN A 1 156 ? -3.397 -7.250 21.803 1.00 63.53 156 GLN A CA 1
ATOM 1280 C C . GLN A 1 156 ? -4.327 -7.793 20.716 1.00 63.53 156 GLN A C 1
ATOM 1282 O O . GLN A 1 156 ? -5.527 -7.526 20.775 1.00 63.53 156 GLN A O 1
ATOM 1287 N N . TRP A 1 157 ? -3.797 -8.549 19.755 1.00 68.88 157 TRP A N 1
ATOM 1288 C CA . TRP A 1 157 ? -4.544 -9.090 18.623 1.00 68.88 157 TRP A CA 1
ATOM 1289 C C . TRP A 1 157 ? -4.218 -10.572 18.442 1.00 68.88 157 TRP A C 1
ATOM 1291 O O . TRP A 1 157 ? -3.072 -10.976 18.631 1.00 68.88 157 TRP A O 1
ATOM 1301 N N . ASP A 1 158 ? -5.208 -11.367 18.030 1.00 72.25 158 ASP A N 1
ATOM 1302 C CA . ASP A 1 158 ? -4.947 -12.701 17.487 1.00 72.25 158 ASP A CA 1
ATOM 1303 C C . ASP A 1 158 ? -4.303 -12.515 16.107 1.00 72.25 158 ASP A C 1
ATOM 1305 O O . ASP A 1 158 ? -4.977 -12.219 15.120 1.00 72.25 158 ASP A O 1
ATOM 1309 N N . ILE A 1 159 ? -2.973 -12.593 16.063 1.00 76.44 159 ILE A N 1
ATOM 1310 C CA . ILE A 1 159 ? -2.190 -12.409 14.839 1.00 76.44 159 ILE A CA 1
ATOM 1311 C C . ILE A 1 159 ? -1.921 -13.777 14.217 1.00 76.44 159 ILE A C 1
ATOM 1313 O O . ILE A 1 159 ? -1.142 -14.569 14.751 1.00 76.44 159 ILE A O 1
ATOM 1317 N N . GLU A 1 160 ? -2.504 -14.024 13.048 1.00 80.12 160 GLU A N 1
ATOM 1318 C CA . GLU A 1 160 ? -2.077 -15.114 12.175 1.00 80.12 160 GLU A CA 1
ATOM 1319 C C . GLU A 1 160 ? -0.885 -14.648 11.332 1.00 80.12 160 GLU A C 1
ATOM 1321 O O . GLU A 1 160 ? -0.954 -13.643 10.621 1.00 80.12 160 GLU A O 1
ATOM 1326 N N . ARG A 1 161 ? 0.238 -15.363 11.437 1.00 79.88 161 ARG A N 1
ATOM 1327 C CA . ARG A 1 161 ? 1.442 -15.079 10.653 1.00 79.88 161 ARG A CA 1
ATOM 1328 C C . ARG A 1 161 ? 1.589 -16.113 9.557 1.00 79.88 161 ARG A C 1
ATOM 1330 O O . ARG A 1 161 ? 1.593 -17.310 9.823 1.00 79.88 161 ARG A O 1
ATOM 1337 N N . LEU A 1 162 ? 1.798 -15.639 8.337 1.00 81.00 162 LEU A N 1
ATOM 1338 C CA . LEU A 1 162 ? 2.215 -16.506 7.246 1.00 81.00 162 LEU A CA 1
ATOM 1339 C C . LEU A 1 162 ? 3.702 -16.832 7.433 1.00 81.00 162 LEU A C 1
ATOM 1341 O O . LEU A 1 162 ? 4.543 -15.934 7.435 1.00 81.00 162 LEU A O 1
ATOM 1345 N N . HIS A 1 163 ? 4.016 -18.108 7.654 1.00 71.44 163 HIS A N 1
ATOM 1346 C CA . HIS A 1 163 ? 5.374 -18.563 7.977 1.00 71.44 163 HIS A CA 1
ATOM 1347 C C . HIS A 1 163 ? 6.211 -18.916 6.741 1.00 71.44 163 HIS A C 1
ATOM 1349 O O . HIS A 1 163 ? 7.427 -18.751 6.771 1.00 71.44 163 HIS A O 1
ATOM 1355 N N . ASP A 1 164 ? 5.562 -19.323 5.650 1.00 79.75 164 ASP A N 1
ATOM 1356 C CA . ASP A 1 164 ? 6.214 -19.776 4.414 1.00 79.75 164 ASP A CA 1
ATOM 1357 C C . ASP A 1 164 ? 6.210 -18.695 3.322 1.00 79.75 164 ASP A C 1
ATOM 1359 O O . ASP A 1 164 ? 6.124 -18.979 2.127 1.00 79.75 164 ASP A O 1
ATOM 1363 N N . VAL A 1 165 ? 6.266 -17.427 3.736 1.00 82.56 165 VAL A N 1
ATOM 1364 C CA . VAL A 1 165 ? 6.433 -16.303 2.811 1.00 82.56 165 VAL A CA 1
ATOM 1365 C C . VAL A 1 165 ? 7.915 -15.995 2.648 1.00 82.56 165 VAL A C 1
ATOM 1367 O O . VAL A 1 165 ? 8.668 -16.111 3.623 1.00 82.56 165 VAL A O 1
ATOM 1370 N N . PRO A 1 166 ? 8.351 -15.582 1.446 1.00 83.88 166 PRO A N 1
ATOM 1371 C CA . PRO A 1 166 ? 9.708 -15.106 1.245 1.00 83.88 166 PRO A CA 1
ATOM 1372 C C . PRO A 1 166 ? 10.111 -14.075 2.305 1.00 83.88 166 PRO A C 1
ATOM 1374 O O . PRO A 1 166 ? 9.295 -13.385 2.915 1.00 83.88 166 PRO A O 1
ATOM 1377 N N . GLN A 1 167 ? 11.397 -13.980 2.583 1.00 80.19 167 GLN A N 1
ATOM 1378 C CA . GLN A 1 167 ? 11.904 -12.970 3.501 1.00 80.19 167 GLN A CA 1
ATOM 1379 C C . GLN A 1 167 ? 12.946 -12.155 2.763 1.00 80.19 167 GLN A C 1
ATOM 1381 O O . GLN A 1 167 ? 13.672 -12.670 1.911 1.00 80.19 167 GLN A O 1
ATOM 1386 N N . GLN A 1 168 ? 12.989 -10.867 3.076 1.00 78.75 168 GLN A N 1
ATOM 1387 C CA . GLN A 1 168 ? 14.042 -10.001 2.579 1.00 78.75 168 GLN A CA 1
ATOM 1388 C C . GLN A 1 168 ? 15.402 -10.477 3.095 1.00 78.75 168 GLN A C 1
ATOM 1390 O O . GLN A 1 168 ? 15.533 -10.884 4.250 1.00 78.75 168 GLN A O 1
ATOM 1395 N N . GLU A 1 169 ? 16.423 -10.377 2.252 1.00 78.62 169 GLU A N 1
ATOM 1396 C CA . GLU A 1 169 ? 17.810 -10.593 2.676 1.00 78.62 169 GLU A CA 1
ATOM 1397 C C . GLU A 1 169 ? 18.438 -9.296 3.204 1.00 78.62 169 GLU A C 1
ATOM 1399 O O . GLU A 1 169 ? 19.318 -9.330 4.064 1.00 78.62 169 GLU A O 1
ATOM 1404 N N . TYR A 1 170 ? 17.952 -8.148 2.720 1.00 79.69 170 TYR A N 1
ATOM 1405 C CA . TYR A 1 170 ? 18.448 -6.822 3.064 1.00 79.69 170 TYR A CA 1
ATOM 1406 C C . TYR A 1 170 ? 17.375 -5.999 3.778 1.00 79.69 170 TYR A C 1
ATOM 1408 O O . TYR A 1 170 ? 16.234 -5.905 3.323 1.00 79.69 170 TYR A O 1
ATOM 1416 N N . ASP A 1 171 ? 17.760 -5.335 4.871 1.00 78.56 171 ASP A N 1
ATOM 1417 C CA . ASP A 1 171 ? 16.842 -4.567 5.725 1.00 78.56 171 ASP A CA 1
ATOM 1418 C C . ASP A 1 171 ? 16.072 -3.464 4.978 1.00 78.56 171 ASP A C 1
ATOM 1420 O O . ASP A 1 171 ? 14.968 -3.092 5.379 1.00 78.56 171 ASP A O 1
ATOM 1424 N N . GLY A 1 172 ? 16.640 -2.934 3.891 1.00 85.88 172 GLY A N 1
ATOM 1425 C CA . GLY A 1 172 ? 16.018 -1.865 3.113 1.00 85.88 172 GLY A CA 1
ATOM 1426 C C . GLY A 1 172 ? 14.978 -2.288 2.092 1.00 85.88 172 GLY A C 1
ATOM 1427 O O . GLY A 1 172 ? 14.292 -1.421 1.550 1.00 85.88 172 GLY A O 1
ATOM 1428 N N . ASP A 1 173 ? 14.794 -3.584 1.866 1.00 90.00 173 ASP A N 1
ATOM 1429 C CA . ASP A 1 173 ? 13.847 -4.076 0.866 1.00 90.00 173 ASP A CA 1
ATOM 1430 C C . ASP A 1 173 ? 12.430 -4.276 1.404 1.00 90.00 173 ASP A C 1
ATOM 1432 O O . ASP A 1 173 ? 11.517 -4.536 0.620 1.00 90.00 173 ASP A O 1
ATOM 1436 N N . CYS A 1 174 ? 12.208 -4.062 2.706 1.00 89.50 174 CYS A N 1
ATOM 1437 C CA . CYS A 1 174 ? 10.916 -4.276 3.367 1.00 89.50 174 CYS A CA 1
ATOM 1438 C C . CYS A 1 174 ? 9.755 -3.572 2.671 1.00 89.50 174 CYS A C 1
ATOM 1440 O O . CYS A 1 174 ? 8.698 -4.169 2.476 1.00 89.50 174 CYS A O 1
ATOM 1442 N N . GLY A 1 175 ? 9.961 -2.324 2.243 1.00 92.00 175 GLY A N 1
ATOM 1443 C CA . GLY A 1 175 ? 8.948 -1.564 1.518 1.00 92.00 175 GLY A CA 1
ATOM 1444 C C . GLY A 1 175 ? 8.599 -2.185 0.164 1.00 92.00 175 GLY A C 1
ATOM 1445 O O . GLY A 1 175 ? 7.426 -2.251 -0.188 1.00 92.00 175 GLY A O 1
ATOM 1446 N N . MET A 1 176 ? 9.588 -2.690 -0.580 1.00 93.31 176 MET A N 1
ATOM 1447 C CA . MET A 1 176 ? 9.335 -3.347 -1.866 1.00 93.31 176 MET A CA 1
ATOM 1448 C C . MET A 1 176 ? 8.675 -4.711 -1.688 1.00 93.31 176 MET A C 1
ATOM 1450 O O . MET A 1 176 ? 7.747 -5.027 -2.427 1.00 93.31 176 MET A O 1
ATOM 1454 N N . PHE A 1 177 ? 9.093 -5.498 -0.695 1.00 92.44 177 PHE A N 1
ATOM 1455 C CA . PHE A 1 177 ? 8.419 -6.752 -0.361 1.00 92.44 177 PHE A CA 1
ATOM 1456 C C . PHE A 1 177 ? 6.962 -6.520 0.039 1.00 92.44 177 PHE A C 1
ATOM 1458 O O . PHE A 1 177 ? 6.091 -7.224 -0.455 1.00 92.44 177 PHE A O 1
ATOM 1465 N N . LEU A 1 178 ? 6.674 -5.500 0.853 1.00 92.62 178 LEU A N 1
ATOM 1466 C CA . LEU A 1 178 ? 5.305 -5.119 1.209 1.00 92.62 178 LEU A CA 1
ATOM 1467 C C . LEU A 1 178 ? 4.453 -4.818 -0.035 1.00 92.62 178 LEU A C 1
ATOM 1469 O O . LEU A 1 178 ? 3.348 -5.343 -0.161 1.00 92.62 178 LEU A O 1
ATOM 1473 N N . ILE A 1 179 ? 4.972 -3.994 -0.951 1.00 94.44 179 ILE A N 1
ATOM 1474 C CA . ILE A 1 179 ? 4.295 -3.634 -2.205 1.00 94.44 179 ILE A CA 1
ATOM 1475 C C . ILE A 1 179 ? 4.029 -4.888 -3.046 1.00 94.44 179 ILE A C 1
ATOM 1477 O O . ILE A 1 179 ? 2.896 -5.113 -3.468 1.00 94.44 179 ILE A O 1
ATOM 1481 N N . LYS A 1 180 ? 5.045 -5.737 -3.238 1.00 93.56 180 LYS A N 1
ATOM 1482 C CA . LYS A 1 180 ? 4.927 -6.966 -4.032 1.00 93.56 180 LYS A CA 1
ATOM 1483 C C . LYS A 1 180 ? 4.028 -8.014 -3.381 1.00 93.56 180 LYS A C 1
ATOM 1485 O O . LYS A 1 180 ? 3.350 -8.734 -4.103 1.00 93.56 180 LYS A O 1
ATOM 1490 N N . TYR A 1 181 ? 3.980 -8.097 -2.052 1.00 92.31 181 TYR A N 1
ATOM 1491 C CA . TYR A 1 181 ? 3.038 -8.974 -1.361 1.00 92.31 181 TYR A CA 1
ATOM 1492 C C . TYR A 1 181 ? 1.603 -8.562 -1.600 1.00 92.31 181 TYR A C 1
ATOM 1494 O O . TYR A 1 181 ? 0.788 -9.413 -1.940 1.00 92.31 181 TYR A O 1
ATOM 1502 N N . ALA A 1 182 ? 1.305 -7.273 -1.458 1.00 92.31 182 ALA A N 1
ATOM 1503 C CA . ALA A 1 182 ? -0.026 -6.766 -1.738 1.00 92.31 182 ALA A CA 1
ATOM 1504 C C . ALA A 1 182 ? -0.413 -7.058 -3.198 1.00 92.31 182 ALA A C 1
ATOM 1506 O O . ALA A 1 182 ? -1.437 -7.686 -3.431 1.00 92.31 182 ALA A O 1
ATOM 1507 N N . GLU A 1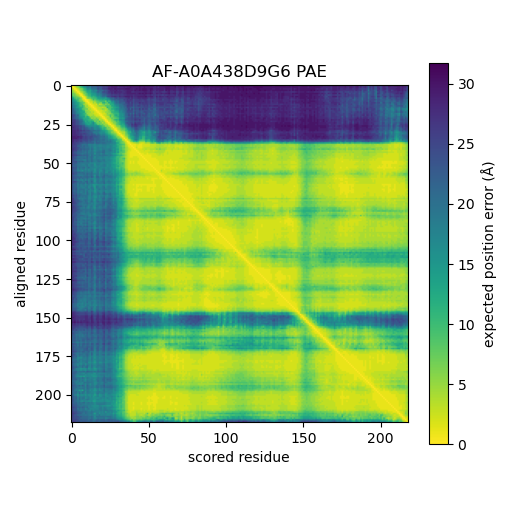 183 ? 0.452 -6.730 -4.160 1.00 92.00 183 GLU A N 1
ATOM 1508 C CA . GLU A 1 183 ? 0.244 -7.040 -5.580 1.00 92.00 183 GLU A CA 1
ATOM 1509 C C . GLU A 1 183 ? -0.016 -8.529 -5.841 1.00 92.00 183 GLU A C 1
ATOM 1511 O O . GLU A 1 183 ? -0.993 -8.882 -6.498 1.00 92.00 183 GLU A O 1
ATOM 1516 N N . TYR A 1 184 ? 0.834 -9.417 -5.319 1.00 91.88 184 TYR A N 1
ATOM 1517 C CA . TYR A 1 184 ? 0.697 -10.850 -5.566 1.00 91.88 184 TYR A CA 1
ATOM 1518 C C . TYR A 1 184 ? -0.604 -11.390 -4.977 1.00 91.88 184 TYR A C 1
ATOM 1520 O O . TYR A 1 184 ? -1.294 -12.157 -5.638 1.00 91.88 184 TYR A O 1
ATOM 1528 N N . LEU A 1 185 ? -0.973 -10.963 -3.767 1.00 89.88 185 LEU A N 1
ATOM 1529 C CA . LEU A 1 185 ? -2.234 -11.368 -3.151 1.00 89.88 185 LEU A CA 1
ATOM 1530 C C . LEU A 1 185 ? -3.440 -10.862 -3.954 1.00 89.88 185 LEU A C 1
ATOM 1532 O O . LEU A 1 185 ? -4.376 -11.623 -4.184 1.00 89.88 185 LEU A O 1
ATOM 1536 N N . MET A 1 186 ? -3.401 -9.616 -4.432 1.00 88.19 186 MET A N 1
ATOM 1537 C CA . MET A 1 186 ? -4.469 -9.015 -5.242 1.00 88.19 186 MET A CA 1
ATOM 1538 C C . MET A 1 186 ? -4.691 -9.749 -6.576 1.00 88.19 186 MET A C 1
ATOM 1540 O O . MET A 1 186 ? -5.825 -9.813 -7.056 1.00 88.19 186 MET A O 1
ATOM 1544 N N . HIS A 1 187 ? -3.627 -10.312 -7.157 1.00 86.81 187 HIS A N 1
ATOM 1545 C CA . HIS A 1 187 ? -3.654 -11.068 -8.415 1.00 86.81 187 HIS A CA 1
ATOM 1546 C C . HIS A 1 187 ? -3.696 -12.596 -8.237 1.00 86.81 187 HIS A C 1
ATOM 1548 O O . HIS A 1 187 ? -3.606 -13.324 -9.224 1.00 86.81 187 HIS A O 1
ATOM 1554 N N . ASP A 1 188 ? -3.852 -13.094 -7.005 1.00 88.31 188 ASP A N 1
ATOM 1555 C CA . ASP A 1 188 ? -3.825 -14.531 -6.682 1.00 88.31 188 ASP A CA 1
ATOM 1556 C C . ASP A 1 188 ? -2.548 -15.246 -7.172 1.00 88.31 188 ASP A C 1
ATOM 1558 O O . ASP A 1 188 ? -2.555 -16.394 -7.618 1.00 88.31 188 ASP A O 1
ATOM 1562 N N . HIS A 1 189 ? -1.416 -14.545 -7.123 1.00 89.00 189 HIS A N 1
ATOM 1563 C CA . HIS A 1 189 ? -0.107 -15.103 -7.431 1.00 89.00 189 HIS A CA 1
ATOM 1564 C C . HIS A 1 189 ? 0.504 -15.781 -6.198 1.00 89.00 189 HIS A C 1
ATOM 1566 O O . HIS A 1 189 ? 0.432 -15.250 -5.084 1.00 89.00 189 HIS A O 1
ATOM 1572 N N . PRO A 1 190 ? 1.165 -16.939 -6.370 1.00 89.19 190 PRO A N 1
ATOM 1573 C CA . PRO A 1 190 ? 1.773 -17.648 -5.256 1.00 89.19 190 PRO A CA 1
ATOM 1574 C C . PRO A 1 190 ? 2.923 -16.826 -4.670 1.00 89.19 190 PRO A C 1
ATOM 1576 O O . PRO A 1 190 ? 3.921 -16.575 -5.342 1.00 89.19 190 PRO A O 1
ATOM 1579 N N . LEU A 1 191 ? 2.833 -16.461 -3.387 1.00 89.38 191 LEU A N 1
ATOM 1580 C CA . LEU A 1 191 ? 3.889 -15.690 -2.718 1.00 89.38 191 LEU A CA 1
ATOM 1581 C C . LEU A 1 191 ? 5.257 -16.378 -2.777 1.00 89.38 191 LEU A C 1
ATOM 1583 O O . LEU A 1 191 ? 6.275 -15.698 -2.798 1.00 89.38 191 LEU A O 1
ATOM 1587 N N . SER A 1 192 ? 5.292 -17.709 -2.857 1.00 87.69 192 SER A N 1
ATOM 1588 C CA . SER A 1 192 ? 6.521 -18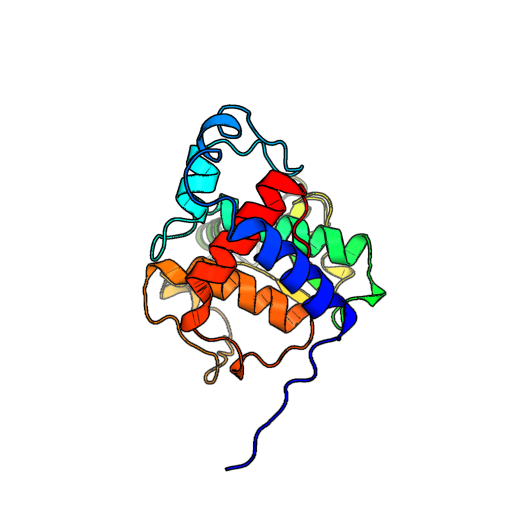.500 -2.945 1.00 87.69 192 SER A CA 1
ATOM 1589 C C . SER A 1 192 ? 7.379 -18.215 -4.184 1.00 87.69 192 SER A C 1
ATOM 1591 O O . SER A 1 192 ? 8.549 -18.589 -4.186 1.00 87.69 192 SER A O 1
ATOM 1593 N N . SER A 1 193 ? 6.833 -17.598 -5.241 1.00 86.12 193 SER A N 1
ATOM 1594 C CA . SER A 1 193 ? 7.617 -17.213 -6.426 1.00 86.12 193 SER A CA 1
ATOM 1595 C C . SER A 1 193 ? 8.316 -15.855 -6.277 1.00 86.12 193 SER A C 1
ATOM 1597 O O . SER A 1 193 ? 9.223 -15.544 -7.054 1.00 86.12 193 SER A O 1
ATOM 1599 N N . LEU A 1 194 ? 7.957 -15.052 -5.267 1.00 88.75 194 LEU A N 1
ATOM 1600 C CA . LEU A 1 194 ? 8.639 -13.793 -4.987 1.00 88.75 194 LEU A CA 1
ATOM 1601 C C . LEU A 1 194 ? 10.010 -14.072 -4.353 1.00 88.75 194 LEU A C 1
ATOM 1603 O O . LEU A 1 194 ? 10.140 -14.840 -3.406 1.00 88.75 194 LEU A O 1
ATOM 1607 N N . THR A 1 195 ? 11.060 -13.425 -4.856 1.00 87.44 195 THR A N 1
ATOM 1608 C CA . THR A 1 195 ? 12.416 -13.559 -4.302 1.00 87.44 195 THR A CA 1
ATOM 1609 C C . THR A 1 195 ? 13.113 -12.206 -4.233 1.00 87.44 195 THR A C 1
ATOM 1611 O O . THR A 1 195 ? 12.808 -11.299 -5.012 1.00 87.44 195 THR A O 1
ATOM 1614 N N . GLY A 1 196 ? 14.102 -12.087 -3.340 1.00 86.00 196 GLY A N 1
ATOM 1615 C CA . GLY A 1 196 ? 14.927 -10.880 -3.205 1.00 86.00 196 GLY A CA 1
ATOM 1616 C C . GLY A 1 196 ? 15.714 -10.525 -4.473 1.00 86.00 196 GLY A C 1
ATOM 1617 O O . GLY A 1 196 ? 15.998 -9.358 -4.722 1.00 86.00 196 GLY A O 1
ATOM 1618 N N . SER A 1 197 ? 15.991 -11.514 -5.331 1.00 87.50 197 SER A N 1
ATOM 1619 C CA . SER A 1 197 ? 16.827 -11.356 -6.531 1.00 87.50 197 SER A CA 1
ATOM 1620 C C . SER A 1 197 ? 16.313 -10.331 -7.552 1.00 87.50 197 SER A C 1
ATOM 1622 O O . SER A 1 197 ? 17.091 -9.840 -8.368 1.00 87.50 197 SER A O 1
ATOM 1624 N N . ARG A 1 198 ? 15.013 -10.005 -7.523 1.00 88.19 198 ARG A N 1
ATOM 1625 C CA . ARG A 1 198 ? 14.370 -9.074 -8.464 1.00 88.19 198 ARG A CA 1
ATOM 1626 C C . ARG A 1 198 ? 13.977 -7.734 -7.837 1.00 88.19 198 ARG A C 1
ATOM 1628 O O . ARG A 1 198 ? 13.386 -6.914 -8.532 1.00 88.19 198 ARG A O 1
ATOM 1635 N N . ILE A 1 199 ? 14.285 -7.483 -6.563 1.00 91.56 199 ILE A N 1
ATOM 1636 C CA . ILE A 1 199 ? 13.831 -6.264 -5.872 1.00 91.56 199 ILE A CA 1
ATOM 1637 C C . ILE A 1 199 ? 14.369 -4.995 -6.537 1.00 91.56 199 ILE A C 1
ATOM 1639 O O . ILE A 1 199 ? 13.596 -4.074 -6.800 1.00 91.56 199 ILE A O 1
ATOM 1643 N N . ASP A 1 200 ? 15.652 -4.974 -6.891 1.00 91.69 200 ASP A N 1
ATOM 1644 C CA . ASP A 1 200 ? 16.267 -3.844 -7.596 1.00 91.69 200 ASP A CA 1
ATOM 1645 C C . ASP A 1 200 ? 15.604 -3.583 -8.953 1.00 91.69 200 ASP A C 1
ATOM 1647 O O . ASP A 1 200 ? 15.289 -2.442 -9.295 1.00 91.69 200 ASP A O 1
ATOM 1651 N N . TRP A 1 201 ? 15.293 -4.652 -9.690 1.00 92.62 201 TRP A N 1
ATOM 1652 C CA . TRP A 1 201 ? 14.560 -4.549 -10.948 1.00 92.62 201 TRP A CA 1
ATOM 1653 C C . TRP A 1 201 ? 13.139 -4.006 -10.746 1.00 92.62 201 TRP A C 1
ATOM 1655 O O . TRP A 1 201 ? 12.700 -3.150 -11.511 1.00 92.62 201 TRP A O 1
ATOM 1665 N N . PHE A 1 202 ? 12.424 -4.438 -9.701 1.00 93.69 202 PHE A N 1
ATOM 1666 C CA . PHE A 1 202 ? 11.091 -3.912 -9.396 1.00 93.69 202 PHE A CA 1
ATOM 1667 C C . PHE A 1 202 ? 11.123 -2.417 -9.044 1.00 93.69 202 PHE A C 1
ATOM 1669 O O . PHE A 1 202 ? 10.234 -1.684 -9.476 1.00 93.69 202 PHE A O 1
ATOM 1676 N N . ARG A 1 203 ? 12.150 -1.941 -8.324 1.00 94.19 203 ARG A N 1
ATOM 1677 C CA . ARG A 1 203 ? 12.344 -0.502 -8.053 1.00 94.19 203 ARG A CA 1
ATOM 1678 C C . ARG A 1 203 ? 12.523 0.289 -9.348 1.00 94.19 203 ARG A C 1
ATOM 1680 O O . ARG A 1 203 ? 11.882 1.321 -9.540 1.00 94.19 203 ARG A O 1
ATOM 1687 N N . GLU A 1 204 ? 13.365 -0.208 -10.252 1.00 93.44 204 GLU A N 1
ATOM 1688 C CA . GLU A 1 204 ? 13.614 0.416 -11.557 1.00 93.44 204 GLU A CA 1
ATOM 1689 C C . GLU A 1 204 ? 12.371 0.401 -12.462 1.00 93.44 204 GLU A C 1
ATOM 1691 O O . GLU A 1 204 ? 12.072 1.414 -13.106 1.00 93.44 204 GLU A O 1
ATOM 1696 N N . LYS A 1 205 ? 11.613 -0.707 -12.473 1.00 92.44 205 LYS A N 1
ATOM 1697 C CA . LYS A 1 205 ? 10.323 -0.824 -13.177 1.00 92.44 205 LYS A CA 1
ATOM 1698 C C . LYS A 1 205 ? 9.345 0.227 -12.663 1.00 92.44 205 LYS A C 1
ATOM 1700 O O . LYS A 1 205 ? 8.882 1.047 -13.452 1.00 92.44 205 LYS A O 1
ATOM 1705 N N . MET A 1 206 ? 9.123 0.273 -11.349 1.00 93.69 206 MET A N 1
ATOM 1706 C CA . MET A 1 206 ? 8.211 1.223 -10.710 1.00 93.69 206 MET A CA 1
ATOM 1707 C C . MET A 1 206 ? 8.584 2.677 -11.032 1.00 93.69 206 MET A C 1
ATOM 1709 O O . MET A 1 206 ? 7.728 3.475 -11.413 1.00 93.69 206 MET A O 1
ATOM 1713 N N . ALA A 1 207 ? 9.868 3.032 -10.936 1.00 92.81 207 ALA A N 1
ATOM 1714 C CA . ALA A 1 207 ? 10.335 4.376 -11.265 1.00 92.81 207 ALA A CA 1
ATOM 1715 C C . ALA A 1 207 ? 10.115 4.726 -12.744 1.00 92.81 207 ALA A C 1
ATOM 1717 O O . ALA A 1 207 ? 9.708 5.845 -13.061 1.00 92.81 207 ALA A O 1
ATOM 1718 N N . THR A 1 208 ? 10.355 3.779 -13.652 1.00 90.38 208 THR A N 1
ATOM 1719 C CA . THR A 1 208 ? 10.131 3.963 -15.094 1.00 90.38 208 THR A CA 1
ATOM 1720 C C . THR A 1 208 ? 8.647 4.151 -15.397 1.00 90.38 208 THR A C 1
ATOM 1722 O O . THR A 1 208 ? 8.274 5.067 -16.129 1.00 90.38 208 THR A O 1
ATOM 1725 N N . GLU A 1 209 ? 7.790 3.334 -14.794 1.00 91.12 209 GLU A N 1
ATOM 1726 C CA . GLU A 1 209 ? 6.345 3.384 -14.999 1.00 91.12 209 GLU A CA 1
ATOM 1727 C C . GLU A 1 209 ? 5.747 4.712 -14.525 1.00 91.12 209 GLU A C 1
ATOM 1729 O O . GLU A 1 209 ? 5.034 5.390 -15.271 1.00 91.12 209 GLU A O 1
ATOM 1734 N N . LEU A 1 210 ? 6.144 5.160 -13.336 1.00 91.25 210 LEU A N 1
ATOM 1735 C CA . LEU A 1 210 ? 5.694 6.427 -12.771 1.00 91.25 210 LEU A CA 1
ATOM 1736 C C . LEU A 1 210 ? 6.248 7.646 -13.520 1.00 91.25 210 LEU A C 1
ATOM 1738 O O . LEU A 1 210 ? 5.501 8.585 -13.787 1.00 91.25 210 LEU A O 1
ATOM 1742 N N . SER A 1 211 ? 7.533 7.643 -13.889 1.00 88.0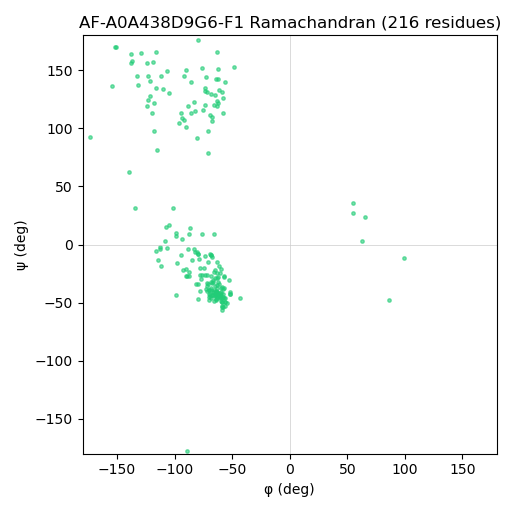6 211 SER A N 1
ATOM 1743 C CA . SER A 1 211 ? 8.162 8.800 -14.544 1.00 88.06 211 SER A CA 1
ATOM 1744 C C . SER A 1 211 ? 7.710 8.998 -15.994 1.00 88.06 211 SER A C 1
ATOM 1746 O O . SER A 1 211 ? 7.505 10.139 -16.412 1.00 88.06 211 SER A O 1
ATOM 1748 N N . TYR A 1 212 ? 7.525 7.918 -16.762 1.00 83.81 212 TYR A N 1
ATOM 1749 C CA . TYR A 1 212 ? 7.179 8.003 -18.185 1.00 83.81 212 TYR A CA 1
ATOM 1750 C C . TYR A 1 212 ? 5.690 7.828 -18.462 1.00 83.81 212 TYR A C 1
ATOM 1752 O O . TYR A 1 212 ? 5.134 8.562 -19.281 1.00 83.81 212 TYR A O 1
ATOM 1760 N N . PHE A 1 213 ? 5.043 6.858 -17.816 1.00 80.19 213 PHE A N 1
ATOM 1761 C CA . PHE A 1 213 ? 3.652 6.515 -18.115 1.00 80.19 213 PHE A CA 1
ATOM 1762 C C . PHE A 1 213 ? 2.665 7.158 -17.142 1.00 80.19 213 PHE A C 1
ATOM 1764 O O . PHE A 1 213 ? 1.481 7.246 -17.466 1.00 80.19 213 PHE A O 1
ATOM 1771 N N . LYS A 1 214 ? 3.140 7.652 -15.987 1.00 84.31 214 LYS A N 1
ATOM 1772 C CA . LYS A 1 214 ? 2.307 8.234 -14.916 1.00 84.31 214 LYS A CA 1
ATOM 1773 C C . LYS A 1 214 ? 1.214 7.278 -14.436 1.00 84.31 214 LYS A C 1
ATOM 1775 O O . LYS A 1 214 ? 0.143 7.687 -13.989 1.00 84.31 214 LYS A O 1
ATOM 1780 N N . ILE A 1 215 ? 1.489 5.992 -14.577 1.00 80.00 215 ILE A N 1
ATOM 1781 C CA . ILE A 1 215 ? 0.658 4.882 -14.149 1.00 80.00 215 ILE A CA 1
ATOM 1782 C C . ILE A 1 215 ? 1.576 3.859 -13.506 1.00 80.00 215 ILE A C 1
ATOM 1784 O O . ILE A 1 215 ? 2.767 3.829 -13.806 1.00 80.00 215 ILE A O 1
ATOM 1788 N N . LEU A 1 216 ? 1.013 3.008 -12.662 1.00 80.44 216 LEU A N 1
ATOM 1789 C CA . LEU A 1 216 ? 1.695 1.821 -12.179 1.00 80.44 216 LEU A CA 1
ATOM 1790 C C . LEU A 1 216 ? 0.931 0.599 -12.692 1.00 80.44 216 LEU A C 1
ATOM 1792 O O . LEU A 1 216 ? 0.046 0.105 -11.990 1.00 80.44 216 LEU A O 1
ATOM 1796 N N . PRO A 1 217 ? 1.172 0.190 -13.954 1.00 64.38 217 PRO A N 1
ATOM 1797 C CA . PRO A 1 217 ? 0.598 -1.010 -14.488 1.00 64.38 217 PRO A CA 1
ATOM 1798 C C . PRO A 1 217 ? 1.435 -2.176 -13.997 1.00 64.38 217 PRO A C 1
ATOM 1800 O O . PRO A 1 217 ? 2.483 -2.475 -14.566 1.00 64.38 217 PRO A O 1
ATOM 1803 N N . MET A 1 218 ? 1.037 -2.737 -12.866 1.00 61.97 218 MET A N 1
ATOM 1804 C CA . MET A 1 218 ? 1.745 -3.885 -12.323 1.00 61.97 218 MET A CA 1
ATOM 1805 C C . MET A 1 218 ? 1.736 -5.032 -13.317 1.00 61.97 218 MET A C 1
ATOM 1807 O O . MET A 1 218 ? 0.626 -5.355 -13.797 1.00 61.97 218 MET A O 1
#

Organism: Vitis vinifera (NCBI:txid29760)

Mean predicted aligned error: 10.42 Å

pLDDT: mean 79.81, std 19.36, range [27.67, 96.31]

Secondary structure (DSSP, 8-state):
---------HHHHHHHHHHHHHHHTTTTTSHHHHTTS-EE-SS-EE-HHHHHHHH-TTPPPPHHHHHHHHHHHHHHHHH-GGG-SS-EEE--THHHHHHHHHHHHHGGGGGG----TTSHHHHHHTT-SSSS---GGG-SEEE-------GGGTTTS-----SSS---SSGGGHHHHHHHHHHHHHTT--GGG--GGGHHHHHHHHHHIIIIISS---

InterPro domains:
  IPR003653 Ulp1 protease family, C-terminal catalytic domain [PF02902] (153-209)
  IPR003653 Ulp1 protease family, C-terminal catalytic domain [PS50600] (44-185)
  IPR038765 Papain-like cysteine peptidase superfamily [SSF54001] (35-210)

Radius of gyration: 19.58 Å; Cα contacts (8 Å, |Δi|>4): 216; chains: 1; bounding box: 42×51×57 Å

Foldseek 3Di:
DDDDDDPDPVVVCVVVVVVVVVVVVVPDDPPVPLQPAQFCLPVDRHHNVLLVQLLPPLAADDQVVLQSLLVQVQVCCVVPVVQWPFFEH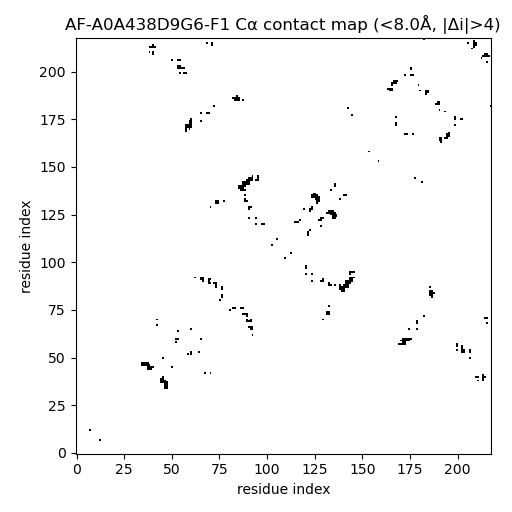E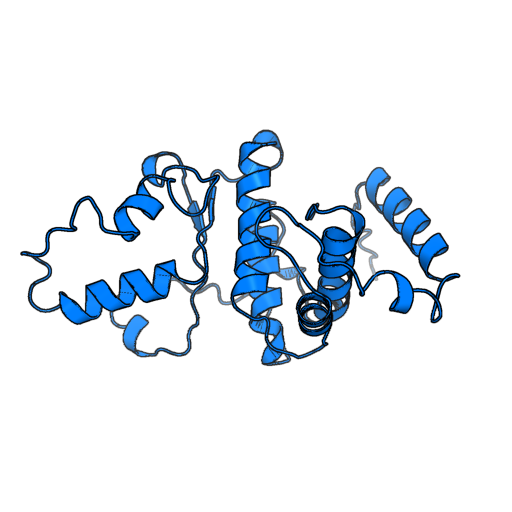AGQCLVVLVVVCCVVCVVPVVVDDDDCPRVNVCVQCCNPPPNTHHPVRGPYYHYDDDPPDPVVPVPDPDDDDPQAEDAPGPRLVSVLSSVVVVCVRNVHDRNPDYNPCSSVVSVLQSCCCSPVSHDPD

Sequence (218 aa):
MGDLEDEDHPVEVNAYAAAGATMENKKKKDYSILLSIEVDIGYLHADKEWFESLVQHGSWLKDMHIDVAFYFFHKWIIEKPPAFSQNFTTTDTMVWKNMKARWEKHAKKWNKFQMQADDILVDYVNGLHPIPSMKWSEVDIVYVSINSGDPKSEEQWDIERLHDVPQQEYDGDCGMFLIKYAEYLMHDHPLSSLTGSRIDWFREKMATELSYFKILPM